Protein AF-A0A838N2Y1-F1 (afdb_monomer_lite)

Sequence (283 aa):
MRRLQKPLTGSTTWIEGDGTISVRKLWNGRADLEELELTTPAGHLQGLAVRFYHPEPHQWHLYWANSRDGIVNQPPAVGAFQDGRREFYDQETYNGKIILLREIFSDITPDSYHFEQAFSDDRGQTWETNWIADITRVSPEPVAESMTAEDRSHDFDFNIGHWNVDVKRFTNPLSGDSKWTDWKGTARIAPVWHGRANFAEFEIDGPSGHLEGLGLRLYNSETKQWTITWANGRENVFGVPIVGESRTAAAISSTWKTSAAASGGRQIFVRYNLSMITPGSAY

Foldseek 3Di:
DWFFDPPPPPGPDIWDWDKDKAKDADPNNQKIKIWIWIQTPVGTWIKIWIWGADPPVQKIWIWIDTQAVQDIDPDTFIWHDDPQKIKTWDWDQDPNAIKIKMKMWHPDDPFWIKIWIWIGRPHPPDTHTGDIDIGGHPDPHDDDDAADDDACLCVPVVPAAKDKDWDWDDDDPPPPDPDIWIKTDMKHKHAGPRSQKIKIWDWIATPVGTKTKIWIWHANPVVRKIWIWIDINVVRGIFDIKIWHADDPPARAIFIFDFGDDDPGDTDTDGDGDDDDDDDPDD

Radius of gyration: 20.75 Å; chains: 1; bounding box: 55×45×71 Å

pLDDT: mean 74.91, std 19.93, range [22.94, 98.12]

Secondary structure (DSSP, 8-state):
-EEESSTTTT---EEE-EEEEEEEEEGGGTEEEEEEEEEETTEEEEEEEEEEEETTTTEEEEEEEETTT-SB-SSPEEEEEETTEEEEEEEEEETTEEEEEEEEEES--SSEEEEEEEEESSSSSS-EEEEEEEEE---SS---PPP---SGGGTTGGG-EEEEEEEEEESSTTSS---EEEEEEEEEEEEEGGGTEEEEEEEEEETTEEEEEEEEEEEETTTTEEEEEEEETTT-S--PPEEE----TT------B--EE-TTSPEE---------PPP---

Structure (mmCIF, N/CA/C/O backbone):
data_AF-A0A838N2Y1-F1
#
_entry.id   AF-A0A838N2Y1-F1
#
loop_
_atom_site.group_PDB
_atom_site.id
_atom_site.type_symbol
_atom_site.label_atom_id
_atom_site.label_alt_id
_atom_site.label_comp_id
_atom_site.label_asym_id
_atom_site.label_entity_id
_atom_site.label_seq_id
_atom_site.pdbx_PDB_ins_code
_atom_site.Cartn_x
_atom_site.Cartn_y
_atom_site.Cartn_z
_atom_site.occupancy
_atom_site.B_iso_or_equiv
_atom_site.auth_seq_id
_atom_site.auth_comp_id
_atom_site.auth_asym_id
_atom_site.auth_atom_id
_atom_site.pdbx_PDB_model_num
ATOM 1 N N . MET A 1 1 ? -18.042 3.019 7.665 1.00 89.94 1 MET A N 1
ATOM 2 C CA . MET A 1 1 ? -16.830 2.592 8.413 1.00 89.94 1 MET A CA 1
ATOM 3 C C . MET A 1 1 ? -16.708 3.390 9.710 1.00 89.94 1 MET A C 1
ATOM 5 O O . MET A 1 1 ? -17.403 4.391 9.855 1.00 89.94 1 MET A O 1
ATOM 9 N N . ARG A 1 2 ? -15.835 2.983 10.643 1.00 90.50 2 ARG A N 1
ATOM 10 C CA . ARG A 1 2 ? -15.493 3.775 11.838 1.00 90.50 2 ARG A CA 1
ATOM 11 C C . ARG A 1 2 ? -14.009 3.686 12.218 1.00 90.50 2 ARG A C 1
ATOM 13 O O . ARG A 1 2 ? -13.412 2.617 12.127 1.00 90.50 2 ARG A O 1
ATOM 20 N N . ARG A 1 3 ? -13.420 4.800 12.665 1.00 90.69 3 ARG A N 1
ATOM 21 C CA . ARG A 1 3 ? -12.026 4.914 13.137 1.00 90.69 3 ARG A CA 1
ATOM 22 C C . ARG A 1 3 ? -11.968 5.511 14.543 1.00 90.69 3 ARG A C 1
ATOM 24 O O . ARG A 1 3 ? -12.586 6.543 14.802 1.00 90.69 3 ARG A O 1
ATOM 31 N N . LEU A 1 4 ? -11.229 4.880 15.449 1.00 92.56 4 LEU A N 1
ATOM 32 C CA . LEU A 1 4 ? -11.112 5.297 16.843 1.00 92.56 4 LEU A CA 1
ATOM 33 C C . LEU A 1 4 ? -10.284 6.581 16.942 1.00 92.56 4 LEU A C 1
ATOM 35 O O . LEU A 1 4 ? -9.215 6.709 16.339 1.00 92.56 4 LEU A O 1
ATOM 39 N N . GLN A 1 5 ? -10.763 7.544 17.723 1.00 91.88 5 GLN A N 1
ATOM 40 C CA . GLN A 1 5 ? -10.010 8.754 18.025 1.00 91.88 5 GLN A CA 1
ATOM 41 C C . GLN A 1 5 ? -9.013 8.481 19.140 1.00 91.88 5 GLN A C 1
ATOM 43 O O . GLN A 1 5 ? -9.404 7.964 20.177 1.00 91.88 5 GLN A O 1
ATOM 48 N N . LYS A 1 6 ? -7.760 8.918 18.974 1.00 90.94 6 LYS A N 1
ATOM 49 C CA . LYS A 1 6 ? -6.692 8.766 19.980 1.00 90.94 6 LYS A CA 1
ATOM 50 C C . LYS A 1 6 ? -6.543 7.312 20.489 1.00 90.94 6 LYS A C 1
ATOM 52 O O . LYS A 1 6 ? -6.744 7.069 21.679 1.00 90.94 6 LYS A O 1
ATOM 57 N N . PRO A 1 7 ? -6.213 6.346 19.611 1.00 94.25 7 PRO A N 1
ATOM 58 C CA . PRO A 1 7 ? -5.863 4.995 20.042 1.00 94.25 7 PRO A CA 1
ATOM 59 C C . PRO A 1 7 ? -4.815 4.974 21.162 1.00 94.25 7 PRO A C 1
ATOM 61 O O . PRO A 1 7 ? -3.966 5.865 21.252 1.00 94.25 7 PRO A O 1
ATOM 64 N N . LEU A 1 8 ? -4.869 3.937 21.993 1.00 95.38 8 LEU A N 1
ATOM 65 C CA . LEU A 1 8 ? -3.972 3.640 23.111 1.00 95.38 8 LEU A CA 1
ATOM 66 C C . LEU A 1 8 ? -4.039 4.656 24.263 1.00 95.38 8 LEU A C 1
ATOM 68 O O . LEU A 1 8 ? -3.131 4.741 25.089 1.00 95.38 8 LEU A O 1
ATOM 72 N N . THR A 1 9 ? -5.123 5.436 24.348 1.00 94.75 9 THR A N 1
ATOM 73 C CA . THR A 1 9 ? -5.377 6.358 25.471 1.00 94.75 9 THR A CA 1
ATOM 74 C C . THR A 1 9 ? -6.617 5.992 26.291 1.00 94.75 9 THR A C 1
ATOM 76 O O . THR A 1 9 ? -7.071 6.812 27.087 1.00 94.75 9 THR A O 1
ATOM 79 N N . GLY A 1 10 ? -7.209 4.811 26.067 1.00 93.12 10 GLY A N 1
ATOM 80 C CA . GLY A 1 10 ? -8.497 4.415 26.657 1.00 93.12 10 GLY A CA 1
ATOM 81 C C . GLY A 1 10 ? -9.698 5.151 26.052 1.00 93.12 10 GLY A C 1
ATOM 82 O O . GLY A 1 10 ? -10.733 5.300 26.700 1.00 93.12 10 GLY A O 1
ATOM 83 N N . SER A 1 11 ? -9.541 5.674 24.835 1.00 94.56 11 SER A N 1
ATOM 84 C CA . SER A 1 11 ? -10.612 6.365 24.126 1.00 94.56 11 SER A CA 1
ATOM 85 C C . SER A 1 11 ? -11.711 5.391 23.713 1.00 94.56 11 SER A C 1
ATOM 87 O O . SER A 1 11 ? -11.449 4.252 23.341 1.00 94.56 11 SER A O 1
ATOM 89 N N . THR A 1 12 ? -12.953 5.863 23.729 1.00 94.94 12 THR A N 1
ATOM 90 C CA . THR A 1 12 ? -14.124 5.129 23.225 1.00 94.94 12 THR A CA 1
ATOM 91 C C . THR A 1 12 ? -14.866 5.911 22.143 1.00 94.94 12 THR A C 1
ATOM 93 O O . THR A 1 12 ? -15.939 5.504 21.700 1.00 94.94 12 THR A O 1
ATOM 96 N N . THR A 1 13 ? -14.297 7.036 21.704 1.00 96.38 13 THR A N 1
ATOM 97 C CA . THR A 1 13 ? -14.913 7.926 20.720 1.00 96.38 13 THR A CA 1
ATOM 98 C C . THR A 1 13 ? -14.491 7.534 19.314 1.00 96.38 13 THR A C 1
ATOM 100 O O . THR A 1 13 ? -13.300 7.500 19.001 1.00 96.38 13 THR A O 1
ATOM 103 N N . TRP A 1 14 ? -15.468 7.301 18.444 1.00 95.12 14 TRP A N 1
ATOM 104 C CA . TRP A 1 14 ? -15.254 6.916 17.053 1.00 95.12 14 TRP A CA 1
ATOM 105 C C . TRP A 1 14 ? -15.620 8.054 16.102 1.00 95.12 14 TRP A C 1
ATOM 107 O O . TRP A 1 14 ? -16.577 8.791 16.330 1.00 95.12 14 TRP A O 1
ATOM 117 N N . ILE A 1 15 ? -14.848 8.189 15.026 1.00 91.00 15 ILE A N 1
ATOM 118 C CA . ILE A 1 15 ? -15.230 8.949 13.839 1.00 91.00 15 ILE A CA 1
ATOM 119 C C . ILE A 1 15 ? -15.838 7.959 12.860 1.00 91.00 15 ILE A C 1
ATOM 121 O O . ILE A 1 15 ? -15.198 6.971 12.505 1.00 91.00 15 ILE A O 1
ATOM 125 N N . GLU A 1 16 ? -17.045 8.250 12.408 1.00 92.50 16 GLU A N 1
ATOM 126 C CA . GLU A 1 16 ? -17.723 7.474 11.377 1.00 92.50 16 GLU A CA 1
ATOM 127 C C . GLU A 1 16 ? -17.642 8.193 10.035 1.00 92.50 16 GLU A C 1
ATOM 129 O O . GLU A 1 16 ? -17.502 9.418 9.968 1.00 92.50 16 GLU A O 1
ATOM 134 N N . GLY A 1 17 ? -17.703 7.419 8.962 1.00 87.31 17 GLY A N 1
ATOM 135 C CA . GLY A 1 17 ? -17.730 7.955 7.614 1.00 87.31 17 GLY A CA 1
ATOM 136 C C . GLY A 1 17 ? -17.971 6.884 6.571 1.00 87.31 17 GLY A C 1
ATOM 137 O O . GLY A 1 17 ? -18.018 5.685 6.873 1.00 87.31 17 GLY A O 1
ATOM 138 N N . ASP A 1 18 ? -18.079 7.347 5.337 1.00 86.38 18 ASP A N 1
ATOM 139 C CA . ASP A 1 18 ? -18.339 6.530 4.163 1.00 86.38 18 ASP A CA 1
ATOM 140 C C . ASP A 1 18 ? -17.181 6.667 3.187 1.00 86.38 18 ASP A C 1
ATOM 142 O O . ASP A 1 18 ? -16.578 7.737 3.040 1.00 86.38 18 ASP A O 1
ATOM 146 N N . GLY A 1 19 ? -16.856 5.563 2.530 1.00 85.88 19 GLY A N 1
ATOM 147 C CA . GLY A 1 19 ? -15.761 5.524 1.585 1.00 85.88 19 GLY A CA 1
ATOM 148 C C . GLY A 1 19 ? -15.958 4.460 0.529 1.00 85.88 19 GLY A C 1
ATOM 149 O O . GLY A 1 19 ? -16.745 3.526 0.689 1.00 85.88 19 GLY A O 1
ATOM 150 N N . THR A 1 20 ? -15.215 4.617 -0.551 1.00 89.00 20 THR A N 1
ATOM 151 C CA . THR A 1 20 ? -15.150 3.668 -1.653 1.00 89.00 20 THR A CA 1
ATOM 152 C C . THR A 1 20 ? -13.744 3.124 -1.756 1.00 89.00 20 THR A C 1
ATOM 154 O O . THR A 1 20 ? -12.772 3.858 -1.570 1.00 89.00 20 THR A O 1
ATOM 157 N N . ILE A 1 21 ? -13.649 1.849 -2.108 1.00 86.31 21 ILE A N 1
ATOM 158 C CA . ILE A 1 21 ? -12.393 1.233 -2.508 1.00 86.31 21 ILE A CA 1
ATOM 159 C C . ILE A 1 21 ? -12.485 0.775 -3.958 1.00 86.31 21 ILE A C 1
ATOM 161 O O . ILE A 1 21 ? -13.525 0.286 -4.402 1.00 86.31 21 ILE A O 1
ATOM 165 N N . SER A 1 22 ? -11.384 0.905 -4.685 1.00 85.12 22 SER A N 1
ATOM 166 C CA . SER A 1 22 ? -11.219 0.371 -6.033 1.00 85.12 22 SER A CA 1
ATOM 167 C C . SER A 1 22 ? -9.995 -0.524 -6.053 1.00 85.12 22 SER A C 1
ATOM 169 O O . SER A 1 22 ? -8.894 -0.057 -5.790 1.00 85.12 22 SER A O 1
ATOM 171 N N . VAL A 1 23 ? -10.181 -1.810 -6.358 1.00 80.62 23 VAL A N 1
ATOM 172 C CA . VAL A 1 23 ? -9.089 -2.792 -6.385 1.00 80.62 23 VAL A CA 1
ATOM 173 C C . VAL A 1 23 ? -8.909 -3.324 -7.797 1.00 80.62 23 VAL A C 1
ATOM 175 O O . VAL A 1 23 ? -9.870 -3.792 -8.412 1.00 80.62 23 VAL A O 1
ATOM 178 N N . ARG A 1 24 ? -7.673 -3.320 -8.299 1.00 79.38 24 ARG A N 1
ATOM 179 C CA . ARG A 1 24 ? -7.321 -3.943 -9.582 1.00 79.38 24 ARG A CA 1
ATOM 180 C C . ARG A 1 24 ? -6.145 -4.898 -9.440 1.00 79.38 24 ARG A C 1
ATOM 182 O O . ARG A 1 24 ? -5.173 -4.615 -8.748 1.00 79.38 24 ARG A O 1
ATOM 189 N N . LYS A 1 25 ? -6.231 -6.030 -10.138 1.00 72.94 25 LYS A N 1
ATOM 190 C CA . LYS A 1 25 ? -5.153 -7.024 -10.199 1.00 72.94 25 LYS A CA 1
ATOM 191 C C . LYS A 1 25 ? -3.980 -6.494 -11.019 1.00 72.94 25 LYS A C 1
ATOM 193 O O . LYS A 1 25 ? -4.177 -5.792 -12.008 1.00 72.94 25 LYS A O 1
ATOM 198 N N . LEU A 1 26 ? -2.788 -6.925 -10.636 1.00 72.94 26 LEU A N 1
ATOM 199 C CA . LEU A 1 26 ? -1.519 -6.711 -11.318 1.00 72.94 26 LEU A CA 1
ATOM 200 C C . LEU A 1 26 ? -0.867 -8.077 -11.570 1.00 72.94 26 LEU A C 1
ATOM 202 O O . LEU A 1 26 ? -1.085 -9.019 -10.801 1.00 72.94 26 LEU A O 1
ATOM 206 N N . TRP A 1 27 ? -0.090 -8.205 -12.647 1.00 73.31 27 TRP A N 1
ATOM 207 C CA . TRP A 1 27 ? 0.697 -9.413 -12.962 1.00 73.31 27 TRP A CA 1
ATOM 208 C C . TRP A 1 27 ? -0.088 -10.725 -12.813 1.00 73.31 27 TRP A C 1
ATOM 210 O O . TRP A 1 27 ? 0.307 -11.646 -12.093 1.00 73.31 27 TRP A O 1
ATOM 220 N N . ASN A 1 28 ? -1.264 -10.786 -13.444 1.00 70.75 28 ASN A N 1
ATOM 221 C CA . ASN A 1 28 ? -2.170 -11.938 -13.386 1.00 70.75 28 ASN A CA 1
ATOM 222 C C . ASN A 1 28 ? -2.571 -12.361 -11.956 1.00 70.75 28 ASN A C 1
ATOM 224 O O . ASN A 1 28 ? -2.852 -13.530 -11.702 1.00 70.75 28 ASN A O 1
ATOM 228 N N . GLY A 1 29 ? -2.628 -11.407 -11.022 1.00 65.94 29 GLY A N 1
ATOM 229 C CA . GLY A 1 29 ? -3.049 -11.628 -9.638 1.00 65.94 29 GLY A CA 1
ATOM 230 C C . GLY A 1 29 ? -1.916 -11.953 -8.665 1.00 65.94 29 GLY A C 1
ATOM 231 O O . GLY A 1 29 ? -2.204 -12.273 -7.515 1.00 65.94 29 GLY A O 1
ATOM 232 N N . ARG A 1 30 ? -0.647 -11.856 -9.087 1.00 75.25 30 ARG A N 1
ATOM 233 C CA . ARG A 1 30 ? 0.504 -11.909 -8.162 1.00 75.25 30 ARG A CA 1
ATOM 234 C C . ARG A 1 30 ? 0.697 -10.616 -7.372 1.00 75.25 30 ARG A C 1
ATOM 236 O O . ARG A 1 30 ? 1.464 -10.595 -6.414 1.00 75.25 30 ARG A O 1
ATOM 243 N N . ALA A 1 31 ? 0.001 -9.558 -7.767 1.00 74.94 31 ALA A N 1
ATOM 244 C CA . ALA A 1 31 ? -0.103 -8.329 -7.012 1.00 74.94 31 ALA A CA 1
ATOM 245 C C . ALA A 1 31 ? -1.471 -7.675 -7.242 1.00 74.94 31 ALA A C 1
ATOM 247 O O . ALA A 1 31 ? -2.223 -8.064 -8.143 1.00 74.94 31 ALA A O 1
ATOM 248 N N . ASP A 1 32 ? -1.790 -6.669 -6.440 1.00 77.12 32 ASP A N 1
ATOM 249 C CA . ASP A 1 32 ? -2.938 -5.802 -6.667 1.00 77.12 32 ASP A CA 1
ATOM 250 C C . ASP A 1 32 ? -2.677 -4.377 -6.150 1.00 77.12 32 ASP A C 1
ATOM 252 O O . ASP A 1 32 ? -1.766 -4.140 -5.350 1.00 77.12 32 ASP A O 1
ATOM 256 N N . LEU A 1 33 ? -3.457 -3.435 -6.680 1.00 85.31 33 LEU A N 1
ATOM 257 C CA . LEU A 1 33 ? -3.499 -2.033 -6.279 1.00 85.31 33 LEU A CA 1
ATOM 258 C C . LEU A 1 33 ? -4.902 -1.726 -5.761 1.00 85.31 33 LEU A C 1
ATOM 260 O O . LEU A 1 33 ? -5.877 -1.976 -6.472 1.00 85.31 33 LEU A O 1
ATOM 264 N N . GLU A 1 34 ? -4.987 -1.157 -4.567 1.00 87.75 34 GLU A N 1
ATOM 265 C CA . GLU A 1 34 ? -6.216 -0.680 -3.945 1.00 87.75 34 GLU A CA 1
ATOM 266 C C . GLU A 1 34 ? -6.142 0.828 -3.714 1.00 87.75 34 GLU A C 1
ATOM 268 O O . GLU A 1 34 ? -5.217 1.315 -3.070 1.00 87.75 34 GLU A O 1
ATOM 273 N N . GLU A 1 35 ? -7.130 1.556 -4.224 1.00 88.75 35 GLU A N 1
ATOM 274 C CA . GLU A 1 35 ? -7.344 2.982 -3.979 1.00 88.75 35 GLU A CA 1
ATOM 275 C C . GLU A 1 35 ? -8.521 3.146 -3.014 1.00 88.75 35 GLU A C 1
ATOM 277 O O . GLU A 1 35 ? -9.620 2.674 -3.301 1.00 88.75 35 GLU A O 1
ATOM 282 N N . LEU A 1 36 ? -8.296 3.815 -1.883 1.00 87.75 36 LEU A N 1
ATOM 283 C CA . LEU A 1 36 ? -9.302 4.203 -0.896 1.00 87.75 36 LEU A CA 1
ATOM 284 C C . LEU A 1 36 ? -9.603 5.697 -1.028 1.00 87.75 36 LEU A C 1
ATOM 286 O O . LEU A 1 36 ? -8.694 6.521 -0.948 1.00 87.75 36 LEU A O 1
ATOM 290 N N . GLU A 1 37 ? -10.886 6.032 -1.100 1.00 88.62 37 GLU A N 1
ATOM 291 C CA . GLU A 1 37 ? -11.421 7.385 -0.947 1.00 88.62 37 GLU A CA 1
ATOM 292 C C . GLU A 1 37 ? -12.379 7.377 0.245 1.00 88.62 37 GLU A C 1
ATOM 294 O O . GLU A 1 37 ? -13.400 6.691 0.218 1.00 88.62 37 GLU A O 1
ATOM 299 N N . LEU A 1 38 ? -12.052 8.101 1.315 1.00 86.31 38 LEU A N 1
ATOM 300 C CA . LEU A 1 38 ? -12.822 8.108 2.557 1.00 86.31 38 LEU A CA 1
ATOM 301 C C . LEU A 1 38 ? -13.161 9.536 2.974 1.00 86.31 38 LEU A C 1
ATOM 303 O O . LEU A 1 38 ? -12.274 10.373 3.128 1.00 86.31 38 LEU A O 1
ATOM 307 N N . THR A 1 39 ? -14.436 9.803 3.245 1.00 86.44 39 THR A N 1
ATOM 308 C CA . THR A 1 39 ? -14.885 11.093 3.778 1.00 86.44 39 THR A CA 1
ATOM 309 C C . THR A 1 39 ? -15.494 10.912 5.161 1.00 86.44 39 THR A C 1
ATOM 311 O O . THR A 1 39 ? -16.369 10.079 5.380 1.00 86.44 39 THR A O 1
ATOM 314 N N . THR A 1 40 ? -15.025 11.718 6.111 1.00 85.12 40 THR A N 1
ATOM 315 C CA . THR A 1 40 ? -15.488 11.731 7.501 1.00 85.12 40 THR A CA 1
ATOM 316 C C . THR A 1 40 ? -15.749 13.170 7.961 1.00 85.12 40 THR A C 1
ATOM 318 O O . THR A 1 40 ? -15.223 14.107 7.354 1.00 85.12 40 THR A O 1
ATOM 321 N N . PRO A 1 41 ? -16.451 13.392 9.088 1.00 87.56 41 PRO A N 1
ATOM 322 C CA . PRO A 1 41 ? -16.550 14.717 9.705 1.00 87.56 41 PRO A CA 1
ATOM 323 C C . PRO A 1 41 ? -15.195 15.341 10.078 1.00 87.56 41 PRO A C 1
ATOM 325 O O . PRO A 1 41 ? -15.101 16.555 10.232 1.00 87.56 41 PRO A O 1
ATOM 328 N N . ALA A 1 42 ? -14.145 14.528 10.235 1.00 83.62 42 ALA A N 1
ATOM 329 C CA . ALA A 1 42 ? -12.793 14.997 10.534 1.00 83.62 42 ALA A CA 1
ATOM 330 C C . ALA A 1 42 ? -11.988 15.377 9.278 1.00 83.62 42 ALA A C 1
ATOM 332 O O . ALA A 1 42 ? -10.892 15.923 9.404 1.00 83.62 42 ALA A O 1
ATOM 333 N N . GLY A 1 43 ? -12.512 15.092 8.083 1.00 84.75 43 GLY A N 1
ATOM 334 C CA . GLY A 1 43 ? -11.870 15.390 6.810 1.00 84.75 43 GLY A CA 1
ATOM 335 C C . GLY A 1 43 ? -11.907 14.225 5.828 1.00 84.75 43 GLY A C 1
ATOM 336 O O . GLY A 1 43 ? -12.568 13.205 6.044 1.00 84.75 43 GLY A O 1
ATOM 337 N N . HIS A 1 44 ? -11.168 14.410 4.742 1.00 86.81 44 HIS A N 1
ATOM 338 C CA . HIS A 1 44 ? -11.059 13.477 3.632 1.00 86.81 44 HIS A CA 1
ATOM 339 C C . HIS A 1 44 ? -9.701 12.762 3.667 1.00 86.81 44 HIS A C 1
ATOM 341 O O . HIS A 1 44 ? -8.669 13.392 3.910 1.00 86.81 44 HIS A O 1
ATOM 347 N N . LEU A 1 45 ? -9.707 11.448 3.454 1.00 84.38 45 LEU A N 1
ATOM 348 C CA . LEU A 1 45 ? -8.533 10.586 3.416 1.00 84.38 45 LEU A CA 1
ATOM 349 C C . LEU A 1 45 ? -8.489 9.865 2.075 1.00 84.38 45 LEU A C 1
ATOM 351 O O . LEU A 1 45 ? -9.467 9.237 1.676 1.00 84.38 45 LEU A O 1
ATOM 355 N N . GLN A 1 46 ? -7.316 9.884 1.452 1.00 87.50 46 GLN A N 1
ATOM 356 C CA . GLN A 1 46 ? -7.036 9.092 0.265 1.00 87.50 46 GLN A CA 1
ATOM 357 C C . GLN A 1 46 ? -5.887 8.148 0.567 1.00 87.50 46 GLN A C 1
ATOM 359 O O . GLN A 1 46 ? -4.799 8.584 0.961 1.00 87.50 46 GLN A O 1
ATOM 364 N N . GLY A 1 47 ? -6.180 6.860 0.451 1.00 87.56 47 GLY A N 1
ATOM 365 C CA . GLY A 1 47 ? -5.301 5.757 0.807 1.00 87.56 47 GLY A CA 1
ATOM 366 C C . GLY A 1 47 ? -4.979 4.885 -0.398 1.00 87.56 47 GLY A C 1
ATOM 367 O O . GLY A 1 47 ? -5.757 4.814 -1.347 1.00 87.56 47 GLY A O 1
ATOM 368 N N . LEU A 1 48 ? -3.776 4.327 -0.412 1.00 90.00 48 LEU A N 1
ATOM 369 C CA . LEU A 1 48 ? -3.279 3.463 -1.470 1.00 90.00 48 LEU A CA 1
ATOM 370 C C . LEU A 1 48 ? -2.644 2.257 -0.802 1.00 90.00 48 LEU A C 1
ATOM 372 O O . LEU A 1 48 ? -1.710 2.422 -0.017 1.00 90.00 48 LEU A O 1
ATOM 376 N N . ALA A 1 49 ? -3.108 1.061 -1.143 1.00 88.62 49 ALA A N 1
ATOM 377 C CA . ALA A 1 49 ? -2.426 -0.167 -0.777 1.00 88.62 49 ALA A CA 1
ATOM 378 C C . ALA A 1 49 ? -1.904 -0.865 -2.034 1.00 88.62 49 ALA A C 1
ATOM 380 O O . ALA A 1 49 ? -2.626 -1.035 -3.016 1.00 88.62 49 ALA A O 1
ATOM 381 N N . VAL A 1 50 ? -0.642 -1.284 -2.002 1.00 89.62 50 VAL A N 1
ATOM 382 C CA . VAL A 1 50 ? -0.068 -2.191 -3.001 1.00 89.62 50 VAL A CA 1
ATOM 383 C C . VAL A 1 50 ? 0.276 -3.487 -2.301 1.00 89.62 50 VAL A C 1
ATOM 385 O O . VAL A 1 50 ? 1.004 -3.484 -1.306 1.00 89.62 50 VAL A O 1
ATOM 388 N N . ARG A 1 51 ? -0.240 -4.597 -2.822 1.00 86.69 51 ARG A N 1
ATOM 389 C CA . ARG A 1 51 ? -0.027 -5.924 -2.247 1.00 86.69 51 ARG A CA 1
ATOM 390 C C . ARG A 1 51 ? 0.763 -6.791 -3.214 1.00 86.69 51 ARG A C 1
ATOM 392 O O . ARG A 1 51 ? 0.401 -6.878 -4.383 1.00 86.69 51 ARG A O 1
ATOM 399 N N . PHE A 1 52 ? 1.809 -7.450 -2.723 1.00 83.62 52 PHE A N 1
ATOM 400 C CA . PHE A 1 52 ? 2.634 -8.393 -3.479 1.00 83.62 52 PHE A CA 1
ATOM 401 C C . PHE A 1 52 ? 2.577 -9.783 -2.867 1.00 83.62 52 PHE A C 1
ATOM 403 O O . PHE A 1 52 ? 2.761 -9.929 -1.659 1.00 83.62 52 PHE A O 1
ATOM 410 N N . TYR A 1 53 ? 2.387 -10.809 -3.693 1.00 77.75 53 TYR A N 1
ATOM 411 C CA . TYR A 1 53 ? 2.487 -12.194 -3.255 1.00 77.75 53 TYR A CA 1
ATOM 412 C C . TYR A 1 53 ? 3.921 -12.715 -3.378 1.00 77.75 53 TYR A C 1
ATOM 414 O O . TYR A 1 53 ? 4.512 -12.720 -4.458 1.00 77.75 53 TYR A O 1
ATOM 422 N N . HIS A 1 54 ? 4.457 -13.218 -2.271 1.00 77.25 54 HIS A N 1
ATOM 423 C CA . HIS A 1 54 ? 5.730 -13.916 -2.195 1.00 77.25 54 HIS A CA 1
ATOM 424 C C . HIS A 1 54 ? 5.494 -15.432 -2.214 1.00 77.25 54 HIS A C 1
ATOM 426 O O . HIS A 1 54 ? 5.022 -15.988 -1.218 1.00 77.25 54 HIS A O 1
ATOM 432 N N . PRO A 1 55 ? 5.840 -16.125 -3.317 1.00 72.38 55 PRO A N 1
ATOM 433 C CA . PRO A 1 55 ? 5.493 -17.533 -3.489 1.00 72.38 55 PRO A CA 1
ATOM 434 C C . PRO A 1 55 ? 6.267 -18.466 -2.553 1.00 72.38 55 PRO A C 1
ATOM 436 O O . PRO A 1 55 ? 5.680 -19.423 -2.072 1.00 72.38 55 PRO A O 1
ATOM 439 N N . GLU A 1 56 ? 7.541 -18.181 -2.262 1.00 81.25 56 GLU A N 1
ATOM 440 C CA . GLU A 1 56 ? 8.390 -19.033 -1.410 1.00 81.25 56 GLU A CA 1
ATOM 441 C C . GLU A 1 56 ? 7.893 -19.116 0.049 1.00 81.25 56 GLU A C 1
ATOM 443 O O . GLU A 1 56 ? 7.658 -20.220 0.535 1.00 81.25 56 GLU A O 1
ATOM 448 N N . PRO A 1 57 ? 7.673 -17.995 0.772 1.00 83.00 57 PRO A N 1
ATOM 449 C CA . PRO A 1 57 ? 7.101 -18.045 2.118 1.00 83.00 57 PRO A CA 1
ATOM 450 C C . PRO A 1 57 ? 5.570 -18.181 2.127 1.00 83.00 57 PRO A C 1
ATOM 452 O O . PRO A 1 57 ? 4.982 -18.244 3.203 1.00 83.00 57 PRO A O 1
ATOM 455 N N . HIS A 1 58 ? 4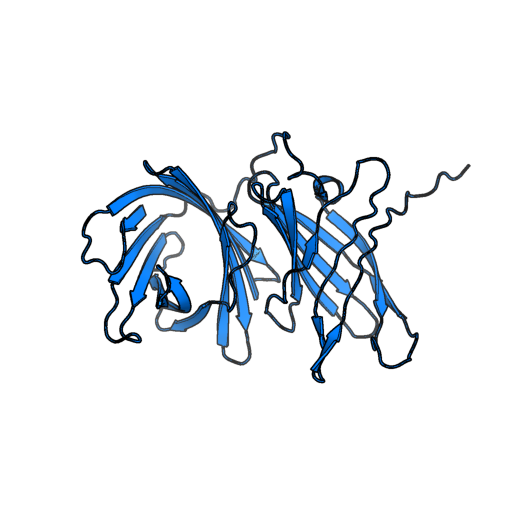.912 -18.181 0.961 1.00 78.38 58 HIS A N 1
ATOM 456 C CA . HIS A 1 58 ? 3.454 -18.099 0.820 1.00 78.38 58 HIS A CA 1
ATOM 457 C C . HIS A 1 58 ? 2.823 -16.922 1.587 1.00 78.38 58 HIS A C 1
ATOM 459 O O . HIS A 1 58 ? 1.733 -17.034 2.152 1.00 78.38 58 HIS A O 1
ATOM 465 N N . GLN A 1 59 ? 3.506 -15.780 1.580 1.00 85.44 59 GLN A N 1
ATOM 466 C CA . GLN A 1 59 ? 3.103 -14.567 2.287 1.00 85.44 59 GLN A CA 1
ATOM 467 C C . GLN A 1 59 ? 2.774 -13.439 1.319 1.00 85.44 59 GLN A C 1
ATOM 469 O O . GLN A 1 59 ? 3.144 -13.455 0.149 1.00 85.44 59 GLN A O 1
ATOM 474 N N . TRP A 1 60 ? 2.077 -12.442 1.830 1.00 85.12 60 TRP A N 1
ATOM 475 C CA . TRP A 1 60 ? 1.790 -11.194 1.161 1.00 85.12 60 TRP A CA 1
ATOM 476 C C . TRP A 1 60 ? 2.527 -10.066 1.867 1.00 85.12 60 TRP A C 1
ATOM 478 O O . TRP A 1 60 ? 2.544 -10.005 3.096 1.00 85.12 60 TRP A O 1
ATOM 488 N N . HIS A 1 61 ? 3.104 -9.164 1.083 1.00 89.69 61 HIS A N 1
ATOM 489 C CA . HIS A 1 61 ? 3.580 -7.872 1.559 1.00 89.69 61 HIS A CA 1
ATOM 490 C C . HIS A 1 61 ? 2.573 -6.802 1.167 1.00 89.69 61 HIS A C 1
ATOM 492 O O . HIS A 1 61 ? 2.222 -6.694 -0.006 1.00 89.69 61 HIS A O 1
ATOM 498 N N . LEU A 1 62 ? 2.121 -6.022 2.141 1.00 89.06 62 LEU A N 1
ATOM 499 C CA . LEU A 1 62 ? 1.208 -4.904 1.973 1.00 89.06 62 LEU A CA 1
ATOM 500 C C . LEU A 1 62 ? 1.960 -3.609 2.262 1.00 89.06 62 LEU A C 1
ATOM 502 O O . LEU A 1 62 ? 2.544 -3.423 3.327 1.00 89.06 62 LEU A O 1
ATOM 506 N N . TYR A 1 63 ? 1.940 -2.716 1.283 1.00 92.12 63 TYR A N 1
ATOM 507 C CA . TYR A 1 63 ? 2.519 -1.388 1.366 1.00 92.12 63 TYR A CA 1
ATOM 508 C C . TYR A 1 63 ? 1.411 -0.351 1.362 1.00 92.12 63 TYR A C 1
ATOM 510 O O . TYR A 1 63 ? 0.635 -0.296 0.410 1.00 92.12 63 TYR A O 1
ATOM 518 N N . TRP A 1 64 ? 1.376 0.487 2.392 1.00 89.81 64 TRP A N 1
ATOM 519 C CA . TRP A 1 64 ? 0.428 1.587 2.504 1.00 89.81 64 TRP A CA 1
ATOM 520 C C . TRP A 1 64 ? 1.060 2.916 2.090 1.00 89.81 64 TRP A C 1
ATOM 522 O O . TRP A 1 64 ? 2.229 3.176 2.370 1.00 89.81 64 TRP A O 1
ATOM 532 N N . ALA A 1 65 ? 0.279 3.783 1.458 1.00 88.06 65 ALA A N 1
ATOM 533 C CA . ALA A 1 65 ? 0.587 5.192 1.283 1.00 88.06 65 ALA A CA 1
ATOM 534 C C . ALA A 1 65 ? -0.686 6.021 1.450 1.00 88.06 65 ALA A C 1
ATOM 536 O O . ALA A 1 65 ? -1.790 5.566 1.155 1.00 88.06 65 ALA A O 1
ATOM 537 N N . ASN A 1 66 ? -0.531 7.273 1.866 1.00 85.25 66 ASN A N 1
ATOM 538 C CA . ASN A 1 66 ? -1.616 8.246 1.827 1.00 85.25 66 ASN A CA 1
ATOM 539 C C . ASN A 1 66 ? -1.206 9.466 0.995 1.00 85.25 66 ASN A C 1
ATOM 541 O O . ASN A 1 66 ? -0.020 9.798 0.897 1.00 85.25 66 ASN A O 1
ATOM 545 N N . SER A 1 67 ? -2.190 10.126 0.380 1.00 81.38 67 SER A N 1
ATOM 546 C CA . SER A 1 67 ? -1.929 11.221 -0.567 1.00 81.38 67 SER A CA 1
ATOM 547 C C . SER A 1 67 ? -1.303 12.455 0.076 1.00 81.38 67 SER A C 1
ATOM 549 O O . SER A 1 67 ? -0.682 13.260 -0.616 1.00 81.38 67 SER A O 1
ATOM 551 N N . ARG A 1 68 ? -1.441 12.604 1.397 1.00 81.44 68 ARG A N 1
ATOM 552 C CA . ARG A 1 68 ? -0.871 13.724 2.141 1.00 81.44 68 ARG A CA 1
ATOM 553 C C . ARG A 1 68 ? 0.642 13.587 2.278 1.00 81.44 68 ARG A C 1
ATOM 555 O O . ARG A 1 68 ? 1.367 14.529 1.969 1.00 81.44 68 ARG A O 1
ATOM 562 N N . ASP A 1 69 ? 1.108 12.426 2.725 1.00 80.31 69 ASP A N 1
ATOM 563 C CA . ASP A 1 69 ? 2.527 12.220 3.019 1.00 80.31 69 ASP A CA 1
ATOM 564 C C . ASP A 1 69 ? 3.338 11.965 1.739 1.00 80.31 69 ASP A C 1
ATOM 566 O O . ASP A 1 69 ? 4.526 12.293 1.671 1.00 80.31 69 ASP A O 1
ATOM 570 N N . GLY A 1 70 ? 2.697 11.422 0.696 1.00 78.00 70 GLY A N 1
ATOM 571 C CA . GLY A 1 70 ? 3.318 11.210 -0.614 1.00 78.00 70 GLY A CA 1
ATOM 572 C C . GLY A 1 70 ? 4.483 10.214 -0.584 1.00 78.00 70 GLY A C 1
ATOM 573 O O . GLY A 1 70 ? 5.389 10.288 -1.416 1.00 78.00 70 GLY A O 1
ATOM 574 N N . ILE A 1 71 ? 4.482 9.291 0.380 1.00 83.19 71 ILE A N 1
ATOM 575 C CA . ILE A 1 71 ? 5.491 8.245 0.548 1.00 83.19 71 ILE A CA 1
ATOM 576 C C . ILE A 1 71 ? 4.819 6.902 0.838 1.00 83.19 71 ILE A C 1
ATOM 578 O O . ILE A 1 71 ? 3.743 6.847 1.429 1.00 83.19 71 ILE A O 1
ATOM 582 N N . VAL A 1 72 ? 5.466 5.822 0.403 1.00 85.88 72 VAL A N 1
ATOM 583 C CA . VAL A 1 72 ? 5.090 4.452 0.761 1.00 85.88 72 VAL A CA 1
ATOM 584 C C . VAL A 1 72 ? 5.709 4.104 2.113 1.00 85.88 72 VAL A C 1
ATOM 586 O O . VAL A 1 72 ? 6.929 4.214 2.267 1.00 85.88 72 VAL A O 1
ATOM 589 N N . ASN A 1 73 ? 4.889 3.660 3.064 1.00 86.56 73 ASN A N 1
ATOM 590 C CA . ASN A 1 73 ? 5.328 3.200 4.377 1.00 86.56 73 ASN A CA 1
ATOM 591 C C . ASN A 1 73 ? 6.250 1.980 4.241 1.00 86.56 73 ASN A C 1
ATOM 593 O O . ASN A 1 73 ? 6.045 1.102 3.401 1.00 86.56 73 ASN A O 1
ATOM 597 N N . GLN A 1 74 ? 7.304 1.956 5.055 1.00 83.31 74 GLN A N 1
ATOM 598 C CA . GLN A 1 74 ? 8.332 0.917 5.066 1.00 83.31 74 GLN A CA 1
ATOM 599 C C . GLN A 1 74 ? 8.732 0.631 6.522 1.00 83.31 74 GLN A C 1
ATOM 601 O O . GLN A 1 74 ? 8.926 1.594 7.273 1.00 83.31 74 GLN A O 1
ATOM 606 N N . PRO A 1 75 ? 8.947 -0.641 6.917 1.00 89.50 75 PRO A N 1
ATOM 607 C CA . PRO A 1 75 ? 8.799 -1.878 6.124 1.00 89.50 75 PRO A CA 1
ATOM 608 C C . PRO A 1 75 ? 7.325 -2.205 5.785 1.00 89.50 75 PRO A C 1
ATOM 610 O O . PRO A 1 75 ? 6.442 -1.560 6.341 1.00 89.50 75 PRO A O 1
ATOM 613 N N . PRO A 1 76 ? 7.036 -3.158 4.872 1.00 92.25 76 PRO A N 1
ATOM 614 C CA . PRO A 1 76 ? 5.656 -3.561 4.598 1.00 92.25 76 PRO A CA 1
ATOM 615 C C . PRO A 1 76 ? 5.036 -4.297 5.783 1.00 92.25 76 PRO A C 1
ATOM 617 O O . PRO A 1 76 ? 5.743 -4.961 6.549 1.00 92.25 76 PRO A O 1
ATOM 620 N N . ALA A 1 77 ? 3.707 -4.302 5.827 1.00 92.31 77 ALA A N 1
ATOM 621 C CA . ALA A 1 77 ? 2.983 -5.294 6.595 1.00 92.31 77 ALA A CA 1
ATOM 622 C C . ALA A 1 77 ? 3.080 -6.658 5.920 1.00 92.31 77 ALA A C 1
ATOM 624 O O . ALA A 1 77 ? 2.896 -6.799 4.710 1.00 92.31 77 ALA A O 1
ATOM 625 N N . VAL A 1 78 ? 3.406 -7.675 6.712 1.00 93.56 78 VAL A N 1
ATOM 626 C CA . VAL A 1 78 ? 3.598 -9.046 6.239 1.00 93.56 78 VAL A CA 1
ATOM 627 C C . VAL A 1 78 ? 2.466 -9.899 6.767 1.00 93.56 78 VAL A C 1
ATOM 629 O O . VAL A 1 78 ? 2.163 -9.884 7.960 1.00 93.56 78 VAL A O 1
ATOM 632 N N . GLY A 1 79 ? 1.837 -10.644 5.870 1.00 89.50 79 GLY A N 1
ATOM 633 C CA . GLY A 1 79 ? 0.661 -11.423 6.200 1.00 89.50 79 GLY A CA 1
ATOM 634 C C . GLY A 1 79 ? 0.493 -12.665 5.360 1.00 89.50 79 GLY A C 1
ATOM 635 O O . GLY A 1 79 ? 1.205 -12.891 4.385 1.00 89.50 79 GLY A O 1
ATOM 636 N N . ALA A 1 80 ? -0.469 -13.491 5.736 1.00 79.56 80 ALA A N 1
ATOM 637 C CA . ALA A 1 80 ? -0.842 -14.670 4.973 1.00 79.56 80 ALA A CA 1
ATOM 638 C C . ALA A 1 80 ? -2.346 -14.919 5.074 1.00 79.56 80 ALA A C 1
ATOM 640 O O . ALA A 1 80 ? -3.061 -14.298 5.863 1.00 79.56 80 ALA A O 1
ATOM 641 N N . PHE A 1 81 ? -2.819 -15.837 4.240 1.00 74.31 81 PHE A N 1
ATOM 642 C CA . PHE A 1 81 ? -4.183 -16.330 4.298 1.00 74.31 81 PHE A CA 1
ATOM 643 C C . PHE A 1 81 ? -4.207 -17.625 5.082 1.00 74.31 81 PHE A C 1
ATOM 645 O O . PHE A 1 81 ? -3.492 -18.567 4.742 1.00 74.31 81 PHE A O 1
ATOM 652 N N . GLN A 1 82 ? -5.084 -17.687 6.071 1.00 72.88 82 GLN A N 1
ATOM 653 C CA . GLN A 1 82 ? -5.308 -18.880 6.861 1.00 72.88 82 GLN A CA 1
ATOM 654 C C . GLN A 1 82 ? -6.794 -18.981 7.199 1.00 72.88 82 GLN A C 1
ATOM 656 O O . GLN A 1 82 ? -7.396 -18.011 7.647 1.00 72.88 82 GLN A O 1
ATOM 661 N N . ASP A 1 83 ? -7.404 -20.136 6.928 1.00 76.19 83 ASP A N 1
ATOM 662 C CA . ASP A 1 83 ? -8.783 -20.456 7.328 1.00 76.19 83 ASP A CA 1
ATOM 663 C C . ASP A 1 83 ? -9.842 -19.407 6.924 1.00 76.19 83 ASP A C 1
ATOM 665 O O . ASP A 1 83 ? -10.738 -19.060 7.688 1.00 76.19 83 ASP A O 1
ATOM 669 N N . GLY A 1 84 ? -9.739 -18.876 5.698 1.00 70.19 84 GLY A N 1
ATOM 670 C CA . GLY A 1 84 ? -10.679 -17.874 5.169 1.00 70.19 84 GLY A CA 1
ATOM 671 C C . GLY A 1 84 ? -10.476 -16.457 5.717 1.00 70.19 84 GLY A C 1
ATOM 672 O O . GLY A 1 84 ? -11.241 -15.552 5.383 1.00 70.19 84 GLY A O 1
ATOM 673 N N . ARG A 1 85 ? -9.425 -16.252 6.511 1.00 79.31 85 ARG A N 1
ATOM 674 C CA . ARG A 1 85 ? -9.032 -14.981 7.111 1.00 79.31 85 ARG A CA 1
ATOM 675 C C . ARG A 1 85 ? -7.658 -14.563 6.603 1.00 79.31 85 ARG A C 1
ATOM 677 O O . ARG A 1 85 ? -6.809 -15.400 6.298 1.00 79.31 85 ARG A O 1
ATOM 684 N N . ARG A 1 86 ? -7.434 -13.258 6.491 1.00 81.12 86 ARG A N 1
ATOM 685 C CA . ARG A 1 86 ? -6.113 -12.696 6.191 1.00 81.12 86 ARG A CA 1
ATOM 686 C C . ARG A 1 86 ? -5.677 -11.862 7.369 1.00 81.12 86 ARG A C 1
ATOM 688 O O . ARG A 1 86 ? -6.469 -11.057 7.851 1.00 81.12 86 ARG A O 1
ATOM 695 N N . GLU A 1 87 ? -4.439 -12.040 7.791 1.00 90.19 87 GLU A N 1
ATOM 696 C CA . GLU A 1 87 ? -3.845 -11.220 8.839 1.00 90.19 87 GLU A CA 1
ATOM 697 C C . GLU A 1 87 ? -2.510 -10.678 8.364 1.00 90.19 87 GLU A C 1
ATOM 699 O O . GLU A 1 87 ? -1.699 -11.440 7.839 1.00 90.19 87 GLU A O 1
ATOM 704 N N . PHE A 1 88 ? -2.302 -9.380 8.554 1.00 90.56 88 PHE A N 1
ATOM 705 C CA . PHE A 1 88 ? -1.059 -8.680 8.257 1.00 90.56 88 PHE A CA 1
ATOM 706 C C . PHE A 1 88 ? -0.542 -8.000 9.514 1.00 90.56 88 PHE A C 1
ATOM 708 O O . PHE A 1 88 ? -1.331 -7.539 10.337 1.00 90.56 88 PHE A O 1
ATOM 715 N N . TYR A 1 89 ? 0.779 -7.942 9.645 1.00 95.62 89 TYR A N 1
ATOM 716 C CA . TYR A 1 89 ? 1.456 -7.372 10.799 1.00 95.62 89 TYR A CA 1
ATOM 717 C C . TYR A 1 89 ? 2.608 -6.476 10.361 1.00 95.62 89 TYR A C 1
ATOM 719 O O . TYR A 1 89 ? 3.414 -6.874 9.516 1.00 95.62 89 TYR A O 1
ATOM 727 N N . ASP A 1 90 ? 2.738 -5.316 10.994 1.00 95.00 90 ASP A N 1
ATOM 728 C CA . ASP A 1 90 ? 3.920 -4.461 10.908 1.00 95.00 90 ASP A CA 1
ATOM 729 C C . ASP A 1 90 ? 4.239 -3.778 12.248 1.00 95.00 90 ASP A C 1
ATOM 731 O O . ASP A 1 90 ? 3.717 -4.123 13.317 1.00 95.00 90 ASP A O 1
ATOM 735 N N . GLN A 1 91 ? 5.193 -2.849 12.184 1.00 94.19 91 GLN A N 1
ATOM 736 C CA . GLN A 1 91 ? 5.585 -1.989 13.285 1.00 94.19 91 GLN A CA 1
ATOM 737 C C . GLN A 1 91 ? 5.544 -0.543 12.821 1.00 94.19 91 GLN A C 1
ATOM 739 O O . GLN A 1 91 ? 6.210 -0.183 11.850 1.00 94.19 91 GLN A O 1
ATOM 744 N N . GLU A 1 92 ? 4.852 0.299 13.579 1.00 90.06 92 GLU A N 1
ATOM 745 C CA . GLU A 1 92 ? 4.748 1.723 13.287 1.00 90.06 92 GLU A CA 1
ATOM 746 C C . GLU A 1 92 ? 5.197 2.570 14.475 1.00 90.06 92 GLU A C 1
ATOM 748 O O . GLU A 1 92 ? 5.186 2.136 15.629 1.00 90.06 92 GLU A O 1
ATOM 753 N N . THR A 1 93 ? 5.591 3.815 14.201 1.00 90.50 93 THR A N 1
ATOM 754 C CA . THR A 1 93 ? 5.773 4.811 15.259 1.00 90.50 93 THR A CA 1
ATOM 755 C C . THR A 1 93 ? 4.475 5.581 15.454 1.00 90.50 93 THR A C 1
ATOM 757 O O . THR A 1 93 ? 4.084 6.375 14.604 1.00 90.50 93 THR A O 1
ATOM 760 N N . TYR A 1 94 ? 3.847 5.410 16.613 1.00 89.12 94 TYR A N 1
ATOM 761 C CA . TYR A 1 94 ? 2.637 6.118 17.005 1.00 89.12 94 TYR A CA 1
ATOM 762 C C . T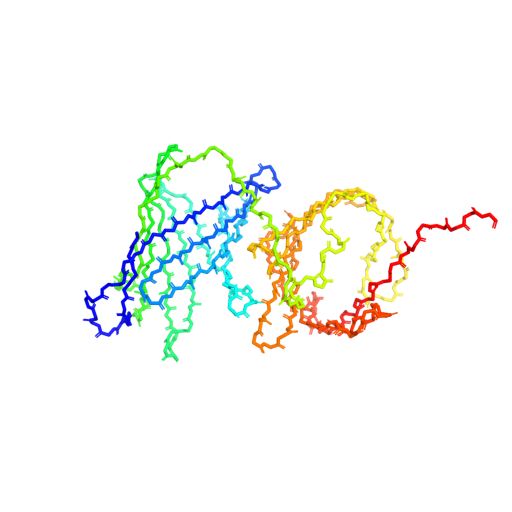YR A 1 94 ? 2.886 6.926 18.282 1.00 89.12 94 TYR A C 1
ATOM 764 O O . TYR A 1 94 ? 3.337 6.394 19.297 1.00 89.12 94 TYR A O 1
ATOM 772 N N . ASN A 1 95 ? 2.643 8.242 18.234 1.00 88.38 95 ASN A N 1
ATOM 773 C CA . ASN A 1 95 ? 2.919 9.178 19.337 1.00 88.38 95 ASN A CA 1
ATOM 774 C C . ASN A 1 95 ? 4.337 9.034 19.934 1.00 88.38 95 ASN A C 1
ATOM 776 O O . ASN A 1 95 ? 4.530 9.093 21.149 1.00 88.38 95 ASN A O 1
ATOM 780 N N . GLY A 1 96 ? 5.338 8.822 19.071 1.00 90.62 96 GLY A N 1
ATOM 781 C CA . GLY A 1 96 ? 6.743 8.677 19.466 1.00 90.62 96 GLY A CA 1
ATOM 782 C C . GLY A 1 96 ? 7.110 7.324 20.088 1.00 90.62 96 GLY A C 1
ATOM 783 O O . GLY A 1 96 ? 8.232 7.172 20.566 1.00 90.62 96 GLY A O 1
ATOM 784 N N . LYS A 1 97 ? 6.200 6.343 20.089 1.00 92.12 97 LYS A N 1
ATOM 785 C CA . LYS A 1 97 ? 6.455 4.970 20.540 1.00 92.12 97 LYS A CA 1
ATOM 786 C C . LYS A 1 97 ? 6.333 4.001 19.375 1.00 92.12 97 LYS A C 1
ATOM 788 O O . LYS A 1 97 ? 5.471 4.175 18.523 1.00 92.12 97 LYS A O 1
ATOM 793 N N . ILE A 1 98 ? 7.167 2.968 19.371 1.00 94.31 98 ILE A N 1
ATOM 794 C CA . ILE A 1 98 ? 6.992 1.842 18.453 1.00 94.31 98 ILE A CA 1
ATOM 795 C C . ILE A 1 98 ? 5.822 0.999 18.964 1.00 94.31 98 ILE A C 1
ATOM 797 O O . ILE A 1 98 ? 5.806 0.622 20.137 1.00 94.31 98 ILE A O 1
ATOM 801 N N . ILE A 1 99 ? 4.869 0.722 18.084 1.00 96.31 99 ILE A N 1
ATOM 802 C CA . ILE A 1 99 ? 3.712 -0.142 18.317 1.00 96.31 99 ILE A CA 1
ATOM 803 C C . ILE A 1 99 ? 3.719 -1.290 17.307 1.00 96.31 99 ILE A C 1
ATOM 805 O O . ILE A 1 99 ? 4.376 -1.198 16.269 1.00 96.31 99 ILE A O 1
ATOM 809 N N . LEU A 1 100 ? 2.979 -2.359 17.599 1.00 97.44 100 LEU A N 1
ATOM 810 C CA . LEU A 1 100 ? 2.574 -3.320 16.576 1.00 97.44 100 LEU A CA 1
ATOM 811 C C . LEU A 1 100 ? 1.224 -2.895 16.007 1.00 97.44 100 LEU A C 1
ATOM 813 O O . LEU A 1 100 ? 0.335 -2.488 16.763 1.00 97.44 100 LEU A O 1
ATOM 817 N N . LEU A 1 101 ? 1.058 -3.051 14.702 1.00 96.56 101 LEU A N 1
ATOM 818 C CA . LEU A 1 101 ? -0.225 -2.917 14.030 1.00 96.56 101 LEU A CA 1
ATOM 819 C C . LEU A 1 101 ? -0.577 -4.260 13.386 1.00 96.56 101 LEU A C 1
ATOM 821 O O . LEU A 1 101 ? 0.285 -5.010 12.925 1.00 96.56 101 LEU A O 1
ATOM 825 N N . ARG A 1 102 ? -1.864 -4.602 13.469 1.00 97.06 102 ARG A N 1
ATOM 826 C CA . ARG A 1 102 ? -2.448 -5.793 12.857 1.00 97.06 102 ARG A CA 1
ATOM 827 C C . ARG A 1 102 ? -3.635 -5.392 12.009 1.00 97.06 102 ARG A C 1
ATOM 829 O O . ARG A 1 102 ? -4.550 -4.747 12.519 1.00 97.06 102 ARG A O 1
ATOM 836 N N . GLU A 1 103 ? -3.650 -5.859 10.773 1.00 93.50 103 GLU A N 1
ATOM 837 C CA . GLU A 1 103 ? -4.802 -5.767 9.885 1.00 93.50 103 GLU A CA 1
ATOM 838 C C . GLU A 1 103 ? -5.420 -7.140 9.685 1.00 93.50 103 GLU A C 1
ATOM 840 O O . GLU A 1 103 ? -4.722 -8.151 9.588 1.00 93.50 103 GLU A O 1
ATOM 845 N N . ILE A 1 104 ? -6.742 -7.173 9.616 1.00 92.81 104 ILE A N 1
ATOM 846 C CA . ILE A 1 104 ? -7.540 -8.382 9.518 1.00 92.81 104 ILE A CA 1
ATOM 847 C C . ILE A 1 104 ? -8.552 -8.205 8.401 1.00 92.81 104 ILE A C 1
ATOM 849 O O . ILE A 1 104 ? -9.299 -7.232 8.388 1.00 92.81 104 ILE A O 1
ATOM 853 N N . PHE A 1 105 ? -8.636 -9.202 7.527 1.00 89.62 105 PHE A N 1
ATOM 854 C CA . PHE A 1 105 ? -9.728 -9.363 6.574 1.00 89.62 105 PHE A CA 1
ATOM 855 C C . PHE A 1 105 ? -10.469 -10.658 6.919 1.00 89.62 105 PHE A C 1
ATOM 857 O O . PHE A 1 105 ? -9.858 -11.733 6.912 1.00 89.62 105 PHE A O 1
ATOM 864 N N . SER A 1 106 ? -11.762 -10.576 7.226 1.00 89.62 106 SER A N 1
ATOM 865 C CA . SER A 1 106 ? -12.609 -11.720 7.593 1.00 89.62 106 SER A CA 1
ATOM 866 C C . SER A 1 106 ? -13.956 -11.691 6.881 1.00 89.62 106 SER A C 1
ATOM 868 O O . SER A 1 106 ? -14.245 -10.772 6.116 1.00 89.62 106 SER A O 1
ATOM 870 N N . ASP A 1 107 ? -14.752 -12.745 7.088 1.00 89.75 107 ASP A N 1
ATOM 871 C CA . ASP A 1 107 ? -16.121 -12.857 6.565 1.00 89.75 107 ASP A CA 1
ATOM 872 C C . ASP A 1 107 ? -16.191 -12.612 5.049 1.00 89.75 107 ASP A C 1
ATOM 874 O O . ASP A 1 107 ? -17.096 -11.966 4.520 1.00 89.75 107 ASP A O 1
ATOM 878 N N . ILE A 1 108 ? -15.164 -13.112 4.352 1.00 81.88 108 ILE A N 1
ATOM 879 C CA . ILE A 1 108 ? -14.920 -12.844 2.940 1.00 81.88 108 ILE A CA 1
ATOM 880 C C . ILE A 1 108 ? -15.892 -13.669 2.099 1.00 81.88 108 ILE A C 1
ATOM 882 O O . ILE A 1 108 ? -15.840 -14.900 2.070 1.00 81.88 108 ILE A O 1
ATOM 886 N N . THR A 1 109 ? -16.737 -12.973 1.352 1.00 83.88 109 THR A N 1
ATOM 887 C CA . THR A 1 109 ? -17.606 -13.524 0.314 1.00 83.88 109 THR A CA 1
ATOM 888 C C . THR A 1 109 ? -17.209 -12.936 -1.048 1.00 83.88 109 THR A C 1
ATOM 890 O O . THR A 1 109 ? -16.354 -12.047 -1.120 1.00 83.88 109 THR A O 1
ATOM 893 N N . PRO A 1 110 ? -17.802 -13.394 -2.164 1.00 78.75 110 PRO A N 1
ATOM 894 C CA . PRO A 1 110 ? -17.596 -12.742 -3.455 1.00 78.75 110 PRO A CA 1
ATOM 895 C C . PRO A 1 110 ? -17.974 -11.253 -3.467 1.00 78.75 110 PRO A C 1
ATOM 897 O O . PRO A 1 110 ? -17.371 -10.491 -4.224 1.00 78.75 110 PRO A O 1
ATOM 900 N N . ASP A 1 111 ? -18.916 -10.828 -2.619 1.00 82.81 111 ASP A N 1
ATOM 901 C CA . ASP A 1 111 ? -19.539 -9.500 -2.682 1.00 82.81 111 ASP A CA 1
ATOM 902 C C . ASP A 1 111 ? -19.363 -8.668 -1.409 1.00 82.81 111 ASP A C 1
ATOM 904 O O . ASP A 1 111 ? -19.803 -7.520 -1.356 1.00 82.81 111 ASP A O 1
ATOM 908 N N . SER A 1 112 ? -18.703 -9.207 -0.387 1.00 86.00 112 SER A N 1
ATOM 909 C CA . SER A 1 112 ? -18.472 -8.503 0.870 1.00 86.00 112 SER A CA 1
ATOM 910 C C . SER A 1 112 ? -17.254 -9.027 1.612 1.00 86.00 112 SER A C 1
ATOM 912 O O . SER A 1 112 ? -16.836 -10.166 1.414 1.00 86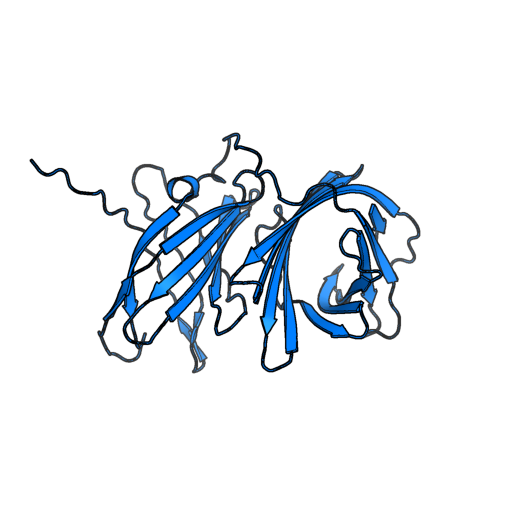.00 112 SER A O 1
ATOM 914 N N . TYR A 1 113 ? -16.717 -8.211 2.508 1.00 88.94 113 TYR A N 1
ATOM 915 C CA . TYR A 1 113 ? -15.787 -8.658 3.541 1.00 88.94 113 TYR A CA 1
ATOM 916 C C . TYR A 1 113 ? -15.768 -7.664 4.702 1.00 88.94 113 TYR A C 1
ATOM 918 O O . TYR A 1 113 ? -16.176 -6.510 4.554 1.00 88.94 113 TYR A O 1
ATOM 926 N N . HIS A 1 114 ? -15.272 -8.119 5.845 1.00 91.25 114 HIS A N 1
ATOM 927 C CA . HIS A 1 114 ? -15.041 -7.310 7.032 1.00 91.25 114 HIS A CA 1
ATOM 928 C C . HIS A 1 114 ? -13.550 -6.989 7.174 1.00 91.25 114 HIS A C 1
ATOM 930 O O . HIS A 1 114 ? -12.701 -7.852 6.933 1.00 91.25 114 HIS A O 1
ATOM 936 N N . PHE A 1 115 ? -13.231 -5.753 7.550 1.00 93.19 115 PHE A N 1
ATOM 937 C CA . PHE A 1 115 ? -11.871 -5.278 7.782 1.00 93.19 115 PHE A CA 1
ATOM 938 C C . PHE A 1 115 ? -11.721 -4.681 9.180 1.00 93.19 115 PHE A C 1
ATOM 940 O O . PHE A 1 115 ? -12.511 -3.818 9.578 1.00 93.19 115 PHE A O 1
ATOM 947 N N . GLU A 1 116 ? -10.648 -5.063 9.872 1.00 94.81 116 GLU A N 1
ATOM 948 C CA . GLU A 1 116 ? -10.232 -4.446 11.130 1.00 94.81 116 GLU A CA 1
ATOM 949 C C . GLU A 1 116 ? -8.746 -4.082 11.127 1.00 94.81 116 GLU A C 1
ATOM 951 O O . GLU A 1 116 ? -7.910 -4.859 10.671 1.00 94.81 116 GLU A O 1
ATOM 956 N N . GLN A 1 117 ? -8.413 -2.946 11.741 1.00 95.69 117 GLN A N 1
ATOM 957 C CA . GLN A 1 117 ? -7.053 -2.596 12.151 1.00 95.69 117 GLN A CA 1
ATOM 958 C C . GLN A 1 117 ? -6.996 -2.474 13.673 1.00 95.69 117 GLN A C 1
ATOM 960 O O . GLN A 1 117 ? -7.868 -1.841 14.279 1.00 95.69 117 GLN A O 1
ATOM 965 N N . ALA A 1 118 ? -5.950 -3.016 14.292 1.00 97.44 118 ALA A N 1
ATOM 966 C CA . ALA A 1 118 ? -5.717 -2.931 15.728 1.00 97.44 118 ALA A CA 1
ATOM 967 C C . ALA A 1 118 ? -4.271 -2.550 16.058 1.00 97.44 118 ALA A C 1
ATOM 969 O O . ALA A 1 118 ? -3.347 -2.929 15.344 1.00 97.44 118 ALA A O 1
ATOM 970 N N . PHE A 1 119 ? -4.083 -1.822 17.161 1.00 98.06 119 PHE A N 1
ATOM 971 C CA . PHE A 1 119 ? -2.772 -1.435 17.685 1.00 98.06 119 PHE A CA 1
ATOM 972 C C . PHE A 1 119 ? -2.460 -2.202 18.961 1.00 98.06 119 PHE A C 1
ATOM 974 O O . PHE A 1 119 ? -3.358 -2.526 19.738 1.00 98.06 119 PHE A O 1
ATOM 981 N N . SER A 1 120 ? -1.176 -2.438 19.193 1.00 98.00 120 SER A N 1
ATOM 982 C CA . SER A 1 120 ? -0.656 -2.986 20.437 1.00 98.00 120 SER A CA 1
ATOM 983 C C . SER A 1 120 ? 0.603 -2.233 20.855 1.00 98.00 120 SER A C 1
ATOM 985 O O . SER A 1 120 ? 1.546 -2.100 20.073 1.00 98.00 120 SER A O 1
ATOM 987 N N . ASP A 1 121 ? 0.645 -1.768 22.101 1.00 96.69 121 ASP A N 1
ATOM 988 C CA . ASP A 1 121 ? 1.829 -1.161 22.720 1.00 96.69 121 ASP A CA 1
ATOM 989 C C . ASP A 1 121 ? 2.513 -2.078 23.751 1.00 96.69 121 ASP A C 1
ATOM 991 O O . ASP A 1 121 ? 3.495 -1.689 24.386 1.00 96.69 121 ASP A O 1
ATOM 995 N N . ASP A 1 122 ? 2.053 -3.327 23.870 1.00 96.06 122 ASP A N 1
ATOM 996 C CA . ASP A 1 122 ? 2.536 -4.325 24.829 1.00 96.06 122 ASP A CA 1
ATOM 997 C C . ASP A 1 122 ? 3.137 -5.574 24.162 1.00 96.06 122 ASP A C 1
ATOM 999 O O . ASP A 1 122 ? 3.238 -6.641 24.776 1.00 96.06 122 ASP A O 1
ATOM 1003 N N . ARG A 1 123 ? 3.616 -5.414 22.921 1.00 93.81 123 ARG A N 1
ATOM 1004 C CA . ARG A 1 123 ? 4.211 -6.471 22.081 1.00 93.81 123 ARG A CA 1
ATOM 1005 C C . ARG A 1 123 ? 3.219 -7.570 21.684 1.00 93.81 123 ARG A C 1
ATOM 1007 O O . ARG A 1 123 ? 3.595 -8.735 21.580 1.00 93.81 123 ARG A O 1
ATOM 1014 N N . GLY A 1 124 ? 1.971 -7.192 21.435 1.00 95.81 124 GLY A N 1
ATOM 1015 C CA . GLY A 1 124 ? 0.934 -8.068 20.897 1.00 95.81 124 GLY A CA 1
ATOM 1016 C C . GLY A 1 124 ? 0.222 -8.918 21.945 1.00 95.81 124 GLY A C 1
ATOM 1017 O O . GLY A 1 124 ? -0.486 -9.849 21.563 1.00 95.81 124 GLY A O 1
ATOM 1018 N N . GLN A 1 125 ? 0.400 -8.627 23.239 1.00 96.31 125 GLN A N 1
ATOM 1019 C CA . GLN A 1 125 ? -0.329 -9.320 24.307 1.00 96.31 125 GLN A CA 1
ATOM 1020 C C . GLN A 1 125 ? -1.792 -8.870 24.334 1.00 96.31 125 GLN A C 1
ATOM 1022 O O . GLN A 1 125 ? -2.690 -9.695 24.503 1.00 96.31 125 GLN A O 1
ATOM 1027 N N . THR A 1 126 ? -2.034 -7.580 24.109 1.00 96.94 126 THR A N 1
ATOM 1028 C CA . THR A 1 126 ? -3.364 -7.004 23.923 1.00 96.94 126 THR A CA 1
ATOM 1029 C C . THR A 1 126 ? -3.426 -6.192 22.634 1.00 96.94 126 THR A C 1
ATOM 1031 O O . THR A 1 126 ? -2.412 -5.712 22.126 1.00 96.94 126 THR A O 1
ATOM 1034 N N . TRP A 1 127 ? -4.632 -6.085 22.076 1.00 97.69 127 TRP A N 1
ATOM 1035 C CA . TRP A 1 127 ? -4.898 -5.414 20.807 1.00 97.69 127 TRP A CA 1
ATOM 1036 C C . TRP A 1 127 ? -6.122 -4.512 20.949 1.00 97.69 127 TRP A C 1
ATOM 1038 O O . TRP A 1 127 ? -7.199 -4.986 21.308 1.00 97.69 127 TRP A O 1
ATOM 1048 N N . GLU A 1 128 ? -5.965 -3.228 20.640 1.00 98.12 128 GLU A N 1
ATOM 1049 C CA . GLU A 1 128 ? -7.055 -2.256 20.592 1.00 98.12 128 GLU A CA 1
ATOM 1050 C C . GLU A 1 128 ? -7.451 -2.001 19.134 1.00 98.12 128 GLU A C 1
ATOM 1052 O O . GLU A 1 128 ? -6.725 -1.346 18.374 1.00 98.12 128 GLU A O 1
ATOM 1057 N N . THR A 1 129 ? -8.609 -2.533 18.734 1.00 97.75 129 THR A N 1
ATOM 1058 C CA . THR A 1 129 ? -9.185 -2.267 17.414 1.00 97.75 129 THR A CA 1
ATOM 1059 C C . THR A 1 129 ? -9.483 -0.778 17.279 1.00 97.75 129 THR A C 1
ATOM 1061 O O . THR A 1 129 ? -10.227 -0.202 18.070 1.00 97.75 129 THR A O 1
ATOM 1064 N N . ASN A 1 130 ? -8.901 -0.155 16.258 1.00 95.31 130 ASN A N 1
ATOM 1065 C CA . ASN A 1 130 ? -8.974 1.281 16.010 1.00 95.31 130 ASN A CA 1
ATOM 1066 C C . ASN A 1 130 ? -9.464 1.648 14.604 1.00 95.31 130 ASN A C 1
ATOM 1068 O O . ASN A 1 130 ? -9.699 2.826 14.334 1.00 95.31 130 ASN A O 1
ATOM 1072 N N . TRP A 1 131 ? -9.694 0.671 13.732 1.00 93.69 131 TRP A N 1
ATOM 1073 C CA . TRP A 1 131 ? -10.407 0.860 12.473 1.00 93.69 131 TRP A CA 1
ATOM 1074 C C . TRP A 1 131 ? -11.295 -0.346 12.225 1.00 93.69 131 TRP A C 1
ATOM 1076 O O . TRP A 1 131 ? -10.833 -1.473 12.360 1.00 93.69 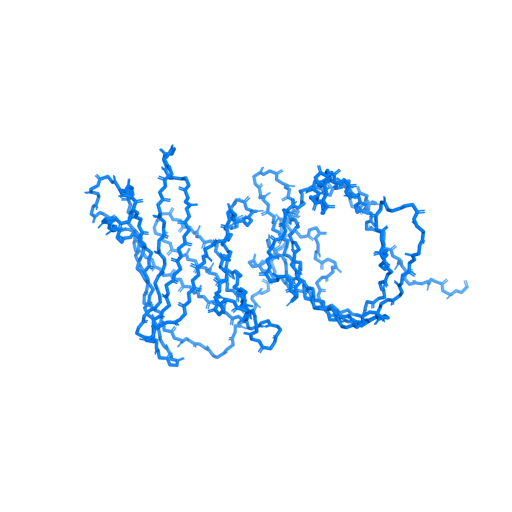131 TRP A O 1
ATOM 1086 N N . ILE A 1 132 ? -12.554 -0.105 11.867 1.00 95.06 132 ILE A N 1
ATOM 1087 C CA . ILE A 1 132 ? -13.496 -1.140 11.442 1.00 95.06 132 ILE A CA 1
ATOM 1088 C C . ILE A 1 132 ? -14.195 -0.682 10.162 1.00 95.06 132 ILE A C 1
ATOM 1090 O O . ILE A 1 132 ? -14.696 0.448 10.085 1.00 95.06 132 ILE A O 1
ATOM 1094 N N . ALA A 1 133 ? -14.244 -1.547 9.156 1.00 91.31 133 ALA A N 1
ATOM 1095 C CA . ALA A 1 133 ? -14.987 -1.311 7.929 1.00 91.31 133 ALA A CA 1
ATOM 1096 C C . ALA A 1 133 ? -15.692 -2.588 7.464 1.00 91.31 133 ALA A C 1
ATOM 1098 O O . ALA A 1 133 ? -15.077 -3.643 7.364 1.00 91.31 133 ALA A O 1
ATOM 1099 N N . ASP A 1 134 ? -16.970 -2.457 7.122 1.00 93.19 134 ASP A N 1
ATOM 1100 C CA . ASP A 1 134 ? -17.727 -3.471 6.394 1.00 93.19 134 ASP A CA 1
ATOM 1101 C C . ASP A 1 134 ? -17.797 -3.052 4.930 1.00 93.19 134 ASP A C 1
ATOM 1103 O O . ASP A 1 134 ? -18.253 -1.950 4.611 1.00 93.19 134 ASP A O 1
ATOM 1107 N N . ILE A 1 135 ? -17.301 -3.910 4.044 1.00 89.31 135 ILE A N 1
ATOM 1108 C CA . ILE A 1 135 ? -17.184 -3.624 2.621 1.00 89.31 135 ILE A CA 1
ATOM 1109 C C . ILE A 1 135 ? -18.255 -4.415 1.880 1.00 89.31 135 ILE A C 1
ATOM 1111 O O . ILE A 1 135 ? -18.403 -5.620 2.078 1.00 89.31 135 ILE A O 1
ATOM 1115 N N . THR A 1 136 ? -18.967 -3.735 0.982 1.00 89.94 136 THR A N 1
ATOM 1116 C CA . THR A 1 136 ? -19.926 -4.345 0.055 1.00 89.94 136 THR A CA 1
ATOM 1117 C C . THR A 1 136 ? -19.599 -3.935 -1.376 1.00 89.94 136 THR A C 1
ATOM 1119 O O . THR A 1 136 ? -19.226 -2.794 -1.651 1.00 89.94 136 THR A O 1
ATOM 1122 N N . ARG A 1 137 ? -19.689 -4.888 -2.304 1.00 83.19 137 ARG A N 1
ATOM 1123 C CA . ARG A 1 137 ? -19.388 -4.673 -3.718 1.00 83.19 137 ARG A CA 1
ATOM 1124 C C . ARG A 1 137 ? -20.501 -3.852 -4.367 1.00 83.19 137 ARG A C 1
ATOM 1126 O O . ARG A 1 137 ? -21.653 -4.270 -4.383 1.00 83.19 137 ARG A O 1
ATOM 1133 N N . VAL A 1 138 ? -20.133 -2.718 -4.962 1.00 84.94 138 VAL A N 1
ATOM 1134 C CA . VAL A 1 138 ? -21.069 -1.817 -5.664 1.00 84.94 138 VAL A CA 1
ATOM 1135 C C . VAL A 1 138 ? -20.961 -1.890 -7.192 1.00 84.94 138 VAL A C 1
ATOM 1137 O O . VAL A 1 138 ? -21.912 -1.549 -7.890 1.00 84.94 138 VAL A O 1
ATOM 1140 N N . SER A 1 139 ? -19.839 -2.380 -7.729 1.00 73.69 139 SER A N 1
ATOM 1141 C CA . SER A 1 139 ? -19.650 -2.655 -9.159 1.00 73.69 139 SER A CA 1
ATOM 1142 C C . SER A 1 139 ? -18.545 -3.705 -9.388 1.00 73.69 139 SER A C 1
ATOM 1144 O O . SER A 1 139 ? -17.709 -3.935 -8.507 1.00 73.69 139 SER A O 1
ATOM 1146 N N . PRO A 1 140 ? -18.531 -4.381 -10.553 1.00 64.00 140 PRO A N 1
ATOM 1147 C CA . PRO A 1 140 ? -17.478 -5.332 -10.909 1.00 64.00 140 PRO A CA 1
ATOM 1148 C C . PRO A 1 140 ? -16.188 -4.674 -11.435 1.00 64.00 140 PRO A C 1
ATOM 1150 O O . PRO A 1 140 ? -15.152 -5.333 -11.418 1.00 64.00 140 PRO A O 1
ATOM 1153 N N . GLU A 1 141 ? -16.218 -3.400 -11.852 1.00 56.28 141 GLU A N 1
ATOM 1154 C CA . GLU A 1 141 ? -15.033 -2.650 -12.302 1.00 56.28 141 GLU A CA 1
ATOM 1155 C C . GLU A 1 141 ? -15.056 -1.184 -11.823 1.00 56.28 141 GLU A C 1
ATOM 1157 O O . GLU A 1 141 ? -16.139 -0.587 -11.739 1.00 56.28 141 GLU A O 1
ATOM 1162 N N . PRO A 1 142 ? -13.887 -0.593 -11.508 1.00 55.16 142 PRO A N 1
ATOM 1163 C CA . PRO A 1 142 ? -13.788 0.810 -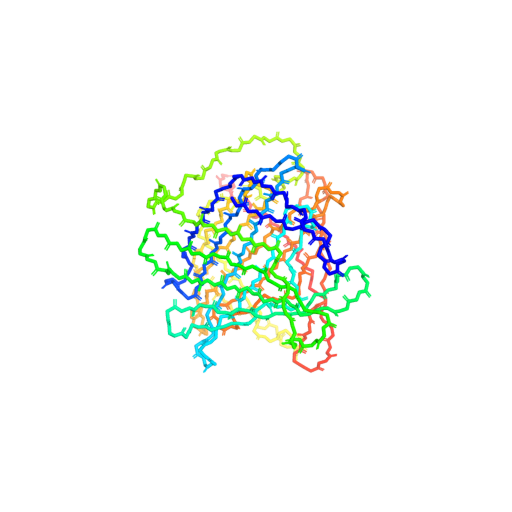11.131 1.00 55.16 142 PRO A CA 1
ATOM 1164 C C . PRO A 1 142 ? -13.942 1.736 -12.344 1.00 55.16 142 PRO A C 1
ATOM 1166 O O . PRO A 1 142 ? -13.406 1.481 -13.423 1.00 55.16 142 PRO A O 1
ATOM 1169 N N . VAL A 1 143 ? -14.636 2.855 -12.139 1.00 45.91 143 VAL A N 1
ATOM 1170 C CA . VAL A 1 143 ? -14.633 3.996 -13.058 1.00 45.91 143 VAL A CA 1
ATOM 1171 C C . VAL A 1 143 ? -13.490 4.905 -12.619 1.00 45.91 143 VAL A C 1
ATOM 1173 O O . VAL A 1 143 ? -13.554 5.500 -11.549 1.00 45.91 143 VAL A O 1
ATOM 1176 N N . ALA A 1 144 ? -12.430 4.999 -13.422 1.00 43.88 144 ALA A N 1
ATOM 1177 C CA . ALA A 1 144 ? -11.416 6.027 -13.215 1.00 43.88 144 ALA A CA 1
ATOM 1178 C C . ALA A 1 144 ? -12.053 7.392 -13.518 1.00 43.88 144 ALA A C 1
ATOM 1180 O O . ALA A 1 144 ? -12.378 7.686 -14.672 1.00 43.88 144 ALA A O 1
ATOM 1181 N N . GLU A 1 145 ? -12.282 8.210 -12.492 1.00 44.47 145 GLU A N 1
ATOM 1182 C CA . GLU A 1 145 ? -12.790 9.564 -12.695 1.00 44.47 145 GLU A CA 1
ATOM 1183 C C . GLU A 1 145 ? -11.741 10.448 -13.384 1.00 44.47 145 GLU A C 1
ATOM 1185 O O . GLU A 1 145 ? -10.541 10.390 -13.102 1.00 44.47 145 GLU A O 1
ATOM 1190 N N . SER A 1 146 ? -12.215 11.265 -14.327 1.00 36.47 146 SER A N 1
ATOM 1191 C CA . SER A 1 146 ? -11.383 12.162 -15.131 1.00 36.47 146 SER A CA 1
ATOM 1192 C C . SER A 1 146 ? -10.879 13.375 -14.346 1.00 36.47 146 SER A C 1
ATOM 1194 O O . SER A 1 146 ? -11.462 13.811 -13.357 1.00 36.47 146 SER A O 1
ATOM 1196 N N . MET A 1 147 ? -9.753 13.900 -14.824 1.00 42.38 147 MET A N 1
ATOM 1197 C CA . MET A 1 147 ? -8.910 14.909 -14.185 1.00 42.38 147 MET A CA 1
ATOM 1198 C C . MET A 1 147 ? -9.516 16.322 -14.172 1.00 42.38 147 MET A C 1
ATOM 1200 O O . MET A 1 147 ? -10.161 16.740 -15.133 1.00 42.38 147 MET A O 1
ATOM 1204 N N . THR A 1 148 ? -9.155 17.111 -13.156 1.00 43.09 148 THR A N 1
ATOM 1205 C CA . THR A 1 148 ? -9.151 18.585 -13.201 1.00 43.09 148 THR A CA 1
ATOM 1206 C C . THR A 1 148 ? -7.770 19.084 -12.773 1.00 43.09 148 THR A C 1
ATOM 1208 O O . THR A 1 148 ? -7.270 18.649 -11.739 1.00 43.09 148 THR A O 1
ATOM 1211 N N . ALA A 1 149 ? -7.147 19.960 -13.566 1.00 41.97 149 ALA A N 1
ATOM 1212 C CA . ALA A 1 149 ? -5.728 20.301 -13.454 1.00 41.97 149 ALA A CA 1
ATOM 1213 C C . ALA A 1 149 ? -5.486 21.662 -12.783 1.00 41.97 149 ALA A C 1
ATOM 1215 O O . ALA A 1 149 ? -5.725 22.676 -13.428 1.00 41.97 149 ALA A O 1
ATOM 1216 N N . GLU A 1 150 ? -4.941 21.684 -11.556 1.00 49.84 150 GLU A N 1
ATOM 1217 C CA . GLU A 1 150 ? -4.427 22.907 -10.896 1.00 49.84 150 GLU A CA 1
ATOM 1218 C C . GLU A 1 150 ? -3.305 22.635 -9.849 1.00 49.84 150 GLU A C 1
ATOM 1220 O O . GLU A 1 150 ? -3.384 23.115 -8.728 1.00 49.84 150 GLU A O 1
ATOM 1225 N N . ASP A 1 151 ? -2.245 21.869 -10.154 1.00 54.28 151 ASP A N 1
ATOM 1226 C CA . ASP A 1 151 ? -0.932 21.938 -9.452 1.00 54.28 151 ASP A CA 1
ATOM 1227 C C . ASP A 1 151 ? 0.128 21.093 -10.204 1.00 54.28 151 ASP A C 1
ATOM 1229 O O . ASP A 1 151 ? -0.178 20.352 -11.139 1.00 54.28 151 ASP A O 1
ATOM 1233 N N . ARG A 1 152 ? 1.390 21.136 -9.765 1.00 60.59 152 ARG A N 1
ATOM 1234 C CA . ARG A 1 152 ? 2.512 20.291 -10.222 1.00 60.59 152 ARG A CA 1
ATOM 1235 C C . ARG A 1 152 ? 2.336 18.787 -9.956 1.00 60.59 152 ARG A C 1
ATOM 1237 O O . ARG A 1 152 ? 3.212 17.994 -10.307 1.00 60.59 152 ARG A O 1
ATOM 1244 N N . SER A 1 153 ? 1.203 18.383 -9.379 1.00 58.66 153 SER A N 1
ATOM 1245 C CA . SER A 1 153 ? 0.734 16.993 -9.344 1.00 58.66 153 SER A CA 1
ATOM 1246 C C . SER A 1 153 ? 0.554 16.391 -10.741 1.00 58.66 153 SER A C 1
ATOM 1248 O O . SER A 1 153 ? 0.484 15.181 -10.864 1.00 58.66 153 SER A O 1
ATOM 1250 N N . HIS A 1 154 ? 0.557 17.206 -11.796 1.00 66.94 154 HIS A N 1
ATOM 1251 C CA . HIS A 1 154 ? 0.420 16.763 -13.185 1.00 66.94 154 HIS A CA 1
ATOM 1252 C C . HIS A 1 154 ? 1.755 16.711 -13.959 1.00 66.94 154 HIS A C 1
ATOM 1254 O O . HIS A 1 154 ? 1.769 16.476 -15.166 1.00 66.94 154 HIS A O 1
ATOM 1260 N N . ASP A 1 155 ? 2.904 16.902 -13.286 1.00 62.25 155 ASP A N 1
ATOM 1261 C CA . ASP A 1 155 ? 4.239 16.944 -13.924 1.00 62.25 155 ASP A CA 1
ATOM 1262 C C . ASP A 1 155 ? 4.591 15.646 -14.697 1.00 62.25 155 ASP A C 1
ATOM 1264 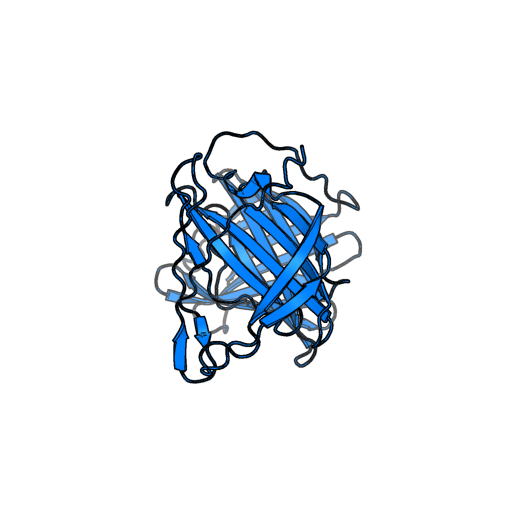O O . ASP A 1 155 ? 5.470 15.664 -15.561 1.00 62.25 155 ASP A O 1
ATOM 1268 N N . PHE A 1 156 ? 3.913 14.526 -14.413 1.00 55.31 156 PHE A N 1
ATOM 1269 C CA . PHE A 1 156 ? 4.093 13.236 -15.094 1.00 55.31 156 PHE A CA 1
ATOM 1270 C C . PHE A 1 156 ? 2.958 12.858 -16.056 1.00 55.31 156 PHE A C 1
ATOM 1272 O O . PHE A 1 156 ? 3.029 11.805 -16.683 1.00 55.31 156 PHE A O 1
ATOM 1279 N N . ASP A 1 157 ? 1.946 13.698 -16.255 1.00 68.88 157 ASP A N 1
ATOM 1280 C CA . ASP A 1 157 ? 0.766 13.306 -17.040 1.00 68.88 157 ASP A CA 1
ATOM 1281 C C . ASP A 1 157 ? 1.072 13.042 -18.513 1.00 68.88 157 ASP A C 1
ATOM 1283 O O . ASP A 1 157 ? 0.395 12.244 -19.159 1.00 68.88 157 ASP A O 1
ATOM 1287 N N . PHE A 1 158 ? 2.147 13.642 -19.033 1.00 67.88 158 PHE A N 1
ATOM 1288 C CA . PHE A 1 158 ? 2.618 13.427 -20.403 1.00 67.88 158 PHE A CA 1
ATOM 1289 C C . PHE A 1 158 ? 2.894 11.950 -20.729 1.00 67.88 158 PHE A C 1
ATOM 1291 O O . PHE A 1 158 ? 2.943 11.595 -21.905 1.00 67.88 158 PHE A O 1
ATOM 1298 N N . ASN A 1 159 ? 3.121 11.103 -19.716 1.00 65.44 159 ASN A N 1
ATOM 1299 C CA . ASN A 1 159 ? 3.411 9.687 -19.901 1.00 65.44 159 ASN A CA 1
ATOM 1300 C C . ASN A 1 159 ? 2.257 8.764 -19.488 1.00 65.44 159 ASN A C 1
ATOM 1302 O O . ASN A 1 159 ? 2.439 7.550 -19.532 1.00 65.44 159 ASN A O 1
ATOM 1306 N N . ILE A 1 160 ? 1.087 9.296 -19.122 1.00 71.88 160 ILE A N 1
ATOM 1307 C CA . ILE A 1 160 ? -0.121 8.488 -18.917 1.00 71.88 160 ILE A CA 1
ATOM 1308 C C . ILE A 1 160 ? -0.536 7.862 -20.252 1.00 71.88 160 ILE A C 1
ATOM 1310 O O . ILE A 1 160 ? -0.513 8.510 -21.296 1.00 71.88 160 ILE A O 1
ATOM 1314 N N . GLY A 1 161 ? -0.909 6.583 -20.222 1.00 70.44 161 GLY A N 1
ATOM 1315 C CA . GLY A 1 161 ? -1.358 5.839 -21.394 1.00 70.44 161 GLY A CA 1
ATOM 1316 C C . GLY A 1 161 ? -0.632 4.513 -21.593 1.00 70.44 161 GLY A C 1
ATOM 1317 O O . GLY A 1 161 ? 0.001 3.974 -20.683 1.00 70.44 161 GLY A O 1
ATOM 1318 N N . HIS A 1 162 ? -0.758 3.980 -22.806 1.00 78.50 162 HIS A N 1
ATOM 1319 C CA . HIS A 1 162 ? -0.144 2.727 -23.230 1.00 78.50 162 HIS A CA 1
ATOM 1320 C C . HIS A 1 162 ? 0.978 3.013 -24.220 1.00 78.50 162 HIS A C 1
ATOM 1322 O O . HIS A 1 162 ? 0.771 3.697 -25.222 1.00 78.50 162 HIS A O 1
ATOM 1328 N N . TRP A 1 163 ? 2.155 2.465 -23.950 1.00 72.44 163 TRP A N 1
ATOM 1329 C CA . TRP A 1 163 ? 3.373 2.780 -24.682 1.00 72.44 163 TRP A CA 1
ATOM 1330 C C . TRP A 1 163 ? 4.087 1.507 -25.102 1.00 72.44 163 TRP A C 1
ATOM 1332 O O . TRP A 1 163 ? 4.160 0.551 -24.334 1.00 72.44 163 TRP A O 1
ATOM 1342 N N . ASN A 1 164 ? 4.678 1.527 -26.294 1.00 77.88 164 ASN A N 1
ATOM 1343 C CA . ASN A 1 164 ? 5.772 0.620 -26.617 1.00 77.88 164 ASN A CA 1
ATOM 1344 C C . ASN A 1 164 ? 7.056 1.200 -26.023 1.00 77.88 164 ASN A C 1
ATOM 1346 O O . ASN A 1 164 ? 7.285 2.408 -26.114 1.00 77.88 164 ASN A O 1
ATOM 1350 N N . VAL A 1 165 ? 7.885 0.354 -25.421 1.00 74.44 165 VAL A N 1
ATOM 1351 C CA . VAL A 1 165 ? 9.138 0.773 -24.791 1.00 74.44 165 VAL A CA 1
ATOM 1352 C C . VAL A 1 165 ? 10.316 0.000 -25.368 1.00 74.44 165 VAL A C 1
ATOM 1354 O O . VAL A 1 165 ? 10.300 -1.227 -25.444 1.00 74.44 165 VAL A O 1
ATOM 1357 N N . ASP A 1 166 ? 11.354 0.741 -25.745 1.00 76.06 166 ASP A N 1
ATOM 1358 C CA . ASP A 1 166 ? 12.680 0.229 -26.075 1.00 76.06 166 ASP A CA 1
ATOM 1359 C C . ASP A 1 166 ? 13.637 0.681 -24.965 1.00 76.06 166 ASP A C 1
ATOM 1361 O O . ASP A 1 166 ? 13.866 1.876 -24.767 1.00 76.06 166 ASP A O 1
ATOM 1365 N N . VAL A 1 167 ? 14.175 -0.269 -24.203 1.00 75.62 167 VAL A N 1
ATOM 1366 C CA . VAL A 1 167 ? 14.980 -0.004 -23.007 1.00 75.62 167 VAL A CA 1
ATOM 1367 C C . VAL A 1 167 ? 16.376 -0.579 -23.190 1.00 75.62 167 VAL A C 1
ATOM 1369 O O . VAL A 1 167 ? 16.546 -1.723 -23.597 1.00 75.62 167 VAL A O 1
ATOM 1372 N N . LYS A 1 168 ? 17.402 0.192 -22.822 1.00 73.75 168 LYS A N 1
ATOM 1373 C CA . LYS A 1 168 ? 18.753 -0.342 -22.633 1.00 73.75 168 LYS A CA 1
ATOM 1374 C C . LYS A 1 168 ? 19.023 -0.513 -21.148 1.00 73.75 168 LYS A C 1
ATOM 1376 O O . LYS A 1 168 ? 18.925 0.447 -20.388 1.00 73.75 168 LYS A O 1
ATOM 1381 N N . ARG A 1 169 ? 19.393 -1.726 -20.734 1.00 70.56 169 ARG A N 1
ATOM 1382 C CA . ARG A 1 169 ? 19.739 -2.049 -19.344 1.00 70.56 169 ARG A CA 1
ATOM 1383 C C . ARG A 1 169 ? 21.206 -2.429 -19.221 1.00 70.56 169 ARG A C 1
ATOM 1385 O O . ARG A 1 169 ? 21.709 -3.269 -19.968 1.00 70.56 169 ARG A O 1
ATOM 1392 N N . PHE A 1 170 ? 21.869 -1.833 -18.241 1.00 75.19 170 PHE A N 1
ATOM 1393 C CA . PHE A 1 170 ? 23.248 -2.140 -17.895 1.00 75.19 170 PHE A CA 1
ATOM 1394 C C . PHE A 1 170 ? 23.325 -3.414 -17.049 1.00 75.19 170 PHE A C 1
ATOM 1396 O O . PHE A 1 170 ? 22.624 -3.519 -16.042 1.00 75.19 170 PHE A O 1
ATOM 1403 N N . THR A 1 171 ? 24.139 -4.390 -17.455 1.00 68.06 171 THR A N 1
ATOM 1404 C CA . THR A 1 171 ? 24.083 -5.744 -16.874 1.00 68.06 171 THR A CA 1
ATOM 1405 C C . THR A 1 171 ? 24.830 -5.890 -15.554 1.00 68.06 171 THR A C 1
ATOM 1407 O O . THR A 1 171 ? 24.370 -6.642 -14.706 1.00 68.06 171 THR A O 1
ATOM 1410 N N . ASN A 1 172 ? 25.927 -5.151 -15.355 1.00 69.19 172 ASN A N 1
ATOM 1411 C CA . ASN A 1 172 ? 26.759 -5.226 -14.147 1.00 69.19 172 ASN A CA 1
ATOM 1412 C C . ASN A 1 172 ? 27.195 -3.825 -13.679 1.00 69.19 172 ASN A C 1
ATOM 1414 O O . ASN A 1 172 ? 28.369 -3.455 -13.822 1.00 69.19 172 ASN A O 1
ATOM 1418 N N . PRO A 1 173 ? 26.269 -3.012 -13.141 1.00 66.50 173 PRO A N 1
ATOM 1419 C CA . PRO A 1 173 ? 26.601 -1.688 -12.625 1.00 66.50 173 PRO A CA 1
ATOM 1420 C C . PRO A 1 173 ? 27.747 -1.744 -11.613 1.00 66.50 173 PRO A C 1
ATOM 1422 O O . PRO A 1 173 ? 27.773 -2.593 -10.729 1.00 66.50 173 PRO A O 1
ATOM 1425 N N . LEU A 1 174 ? 28.697 -0.816 -11.765 1.00 69.12 174 LEU A N 1
ATOM 1426 C CA . LEU A 1 174 ? 29.877 -0.641 -10.905 1.00 69.12 174 LEU A CA 1
ATOM 1427 C C . LEU A 1 174 ? 30.915 -1.777 -10.909 1.00 69.12 174 LEU A C 1
ATOM 1429 O O . LEU A 1 174 ? 31.832 -1.758 -10.091 1.00 69.12 174 LEU A O 1
ATOM 1433 N N . SER A 1 175 ? 30.828 -2.724 -11.844 1.00 74.81 175 SER A N 1
ATOM 1434 C CA . SER A 1 175 ? 31.849 -3.771 -12.030 1.00 74.81 175 SER A CA 1
ATOM 1435 C C . SER A 1 175 ? 33.058 -3.329 -12.870 1.00 74.81 175 SER A C 1
ATOM 1437 O O . SER A 1 175 ? 34.052 -4.046 -12.938 1.00 74.81 175 SER A O 1
ATOM 1439 N N . GLY A 1 176 ? 32.974 -2.166 -13.528 1.00 75.25 176 GLY A N 1
ATOM 1440 C CA . GLY A 1 176 ? 33.932 -1.722 -14.549 1.00 75.25 176 GLY A CA 1
ATOM 1441 C C . GLY A 1 176 ? 33.622 -2.232 -15.964 1.00 75.25 176 GLY A C 1
ATOM 1442 O O . GLY A 1 176 ? 34.228 -1.756 -16.920 1.00 75.25 176 GLY A O 1
ATOM 1443 N N . ASP A 1 177 ? 32.658 -3.147 -16.110 1.00 73.88 177 ASP A N 1
ATOM 1444 C CA . ASP A 1 177 ? 32.051 -3.520 -17.393 1.00 73.88 177 ASP A CA 1
ATOM 1445 C C . ASP A 1 177 ? 31.288 -2.322 -17.989 1.00 73.88 177 ASP A C 1
ATOM 1447 O O . ASP A 1 177 ? 30.843 -1.451 -17.246 1.00 73.88 177 ASP A O 1
ATOM 1451 N N . SER A 1 178 ? 31.135 -2.270 -19.313 1.00 75.81 178 SER A N 1
ATOM 1452 C CA . SER A 1 178 ? 30.369 -1.256 -20.053 1.00 75.81 178 SER A CA 1
ATOM 1453 C C . SER A 1 178 ? 29.236 -1.856 -20.899 1.00 75.81 178 SER A C 1
ATOM 1455 O O . SER A 1 178 ? 28.642 -1.167 -21.735 1.00 75.81 178 SER A O 1
ATOM 1457 N N . LYS A 1 179 ? 28.906 -3.134 -20.682 1.00 80.56 179 LYS A N 1
ATOM 1458 C CA . LYS A 1 179 ? 27.904 -3.852 -21.466 1.00 80.56 179 LYS A CA 1
ATOM 1459 C C . LYS A 1 179 ? 26.470 -3.405 -21.166 1.00 80.56 179 LYS A C 1
ATOM 1461 O O . LYS A 1 179 ? 25.972 -3.467 -20.040 1.00 80.56 179 LYS A O 1
ATOM 1466 N N . TRP A 1 180 ? 25.782 -3.030 -22.239 1.00 80.50 180 TRP A N 1
ATOM 1467 C CA . TRP A 1 180 ? 24.344 -2.788 -22.270 1.00 80.50 180 TRP A CA 1
ATOM 1468 C C . TRP A 1 180 ? 23.630 -3.946 -22.962 1.00 80.50 180 TRP A C 1
ATOM 1470 O O . TRP A 1 180 ? 24.184 -4.600 -23.845 1.00 80.50 180 TRP A O 1
ATOM 1480 N N . THR A 1 181 ? 22.387 -4.181 -22.562 1.00 78.75 181 THR A N 1
ATOM 1481 C CA . THR A 1 181 ? 21.469 -5.120 -23.213 1.00 78.75 181 THR A CA 1
ATOM 1482 C C . THR A 1 181 ? 20.217 -4.387 -23.648 1.00 78.75 181 THR A C 1
ATOM 1484 O O . THR A 1 181 ? 19.754 -3.496 -22.936 1.00 78.75 181 THR A O 1
ATOM 1487 N N . ASP A 1 182 ? 19.691 -4.760 -24.808 1.00 80.69 182 ASP A N 1
ATOM 1488 C CA . ASP A 1 182 ? 18.452 -4.221 -25.356 1.00 80.69 182 ASP A CA 1
ATOM 1489 C C . ASP A 1 182 ? 17.250 -5.016 -24.844 1.00 80.69 182 ASP A C 1
ATOM 1491 O O . ASP A 1 182 ? 17.293 -6.241 -24.761 1.00 80.69 182 ASP A O 1
ATOM 1495 N N . TRP A 1 183 ? 16.187 -4.302 -24.503 1.00 83.38 183 TRP A N 1
ATOM 1496 C CA . TRP A 1 183 ? 14.927 -4.824 -23.994 1.00 83.38 183 TRP A CA 1
ATOM 1497 C C . TRP A 1 183 ? 13.785 -4.134 -24.728 1.00 83.38 183 TRP A C 1
ATOM 1499 O O . TRP A 1 183 ? 13.878 -2.944 -25.035 1.00 83.38 183 TRP A O 1
ATOM 1509 N N . LYS A 1 184 ? 12.709 -4.863 -25.006 1.00 84.88 184 LYS A N 1
ATOM 1510 C CA . LYS A 1 184 ? 11.536 -4.336 -25.709 1.00 84.88 184 LYS A CA 1
ATOM 1511 C C . LYS A 1 184 ? 10.262 -4.811 -25.042 1.00 84.88 184 LYS A C 1
ATOM 1513 O O . LYS A 1 184 ? 10.219 -5.926 -24.536 1.00 84.88 184 LYS A O 1
ATOM 1518 N N . GLY A 1 185 ? 9.217 -4.000 -25.087 1.00 84.19 185 GLY A N 1
ATOM 1519 C CA . GLY A 1 185 ? 7.905 -4.429 -24.630 1.00 84.19 185 GLY A CA 1
ATOM 1520 C C . GLY A 1 185 ? 6.938 -3.273 -24.491 1.00 84.19 185 GLY A C 1
ATOM 1521 O O . GLY A 1 185 ? 6.958 -2.346 -25.301 1.00 84.19 185 GLY A O 1
ATOM 1522 N N . THR A 1 186 ? 6.099 -3.325 -23.463 1.00 84.62 186 THR A N 1
ATOM 1523 C CA . THR A 1 186 ? 5.045 -2.335 -23.244 1.00 84.62 186 THR A CA 1
ATOM 1524 C C . THR A 1 186 ? 5.099 -1.728 -21.850 1.00 84.62 186 THR A C 1
ATOM 1526 O O . THR A 1 186 ? 5.619 -2.328 -20.908 1.00 84.62 186 THR A O 1
ATOM 1529 N N . ALA A 1 187 ? 4.559 -0.518 -21.732 1.00 72.88 187 ALA A N 1
ATOM 1530 C CA . ALA A 1 187 ? 4.271 0.111 -20.458 1.00 72.88 187 ALA A CA 1
ATOM 1531 C C . ALA A 1 187 ? 2.829 0.625 -20.431 1.00 72.88 187 ALA A C 1
ATOM 1533 O O . ALA A 1 187 ? 2.369 1.250 -21.390 1.00 72.88 187 ALA A O 1
ATOM 1534 N N . ARG A 1 188 ? 2.128 0.397 -19.322 1.00 85.50 188 ARG A N 1
ATOM 1535 C CA . ARG A 1 188 ? 0.833 1.010 -19.017 1.00 85.50 188 ARG A CA 1
ATOM 1536 C C . ARG A 1 188 ? 1.017 1.938 -17.830 1.00 85.50 188 ARG A C 1
ATOM 1538 O O . ARG A 1 188 ? 1.374 1.488 -16.750 1.00 85.50 188 ARG A O 1
ATOM 1545 N N . ILE A 1 189 ? 0.741 3.219 -18.019 1.00 77.38 189 ILE A N 1
ATOM 1546 C CA . ILE A 1 189 ? 0.781 4.212 -16.950 1.00 77.38 189 ILE A CA 1
ATOM 1547 C C . ILE A 1 189 ? -0.632 4.735 -16.737 1.00 77.38 189 ILE A C 1
ATOM 1549 O O . ILE A 1 189 ? -1.233 5.287 -17.658 1.00 77.38 189 ILE A O 1
ATOM 1553 N N . ALA A 1 190 ? -1.159 4.541 -15.532 1.00 80.25 190 ALA A N 1
ATOM 1554 C CA . ALA A 1 190 ? -2.494 4.974 -15.141 1.00 80.25 190 ALA A CA 1
ATOM 1555 C C . ALA A 1 190 ? -2.417 6.009 -14.005 1.00 80.25 190 ALA A C 1
ATOM 1557 O O . ALA A 1 190 ? -1.548 5.885 -13.134 1.00 80.25 190 ALA A O 1
ATOM 1558 N N . PRO A 1 191 ? -3.298 7.025 -14.001 1.00 75.38 191 PRO A N 1
ATOM 1559 C CA . PRO A 1 191 ? -3.413 7.945 -12.877 1.00 75.38 191 PRO A CA 1
ATOM 1560 C C . PRO A 1 191 ? -3.989 7.237 -11.644 1.00 75.38 191 PRO A C 1
ATOM 1562 O O . PRO A 1 191 ? -4.706 6.247 -11.770 1.00 75.38 191 PRO A O 1
ATOM 1565 N N . VAL A 1 192 ? -3.684 7.788 -10.472 1.00 77.88 192 VAL A N 1
ATOM 1566 C CA . VAL A 1 192 ? -4.225 7.429 -9.152 1.00 77.88 192 VAL A CA 1
ATOM 1567 C C . VAL A 1 192 ? -4.664 8.732 -8.468 1.00 77.88 192 VAL A C 1
ATOM 1569 O O . VAL A 1 192 ? -3.984 9.756 -8.612 1.00 77.88 192 VAL A O 1
ATOM 1572 N N . TRP A 1 193 ? -5.808 8.726 -7.774 1.00 73.50 193 TRP A N 1
ATOM 1573 C CA . TRP A 1 193 ? -6.391 9.904 -7.094 1.00 73.50 193 TRP A CA 1
ATOM 1574 C C . TRP A 1 193 ? -6.435 11.185 -7.955 1.00 73.50 193 TRP A C 1
ATOM 1576 O O . TRP A 1 193 ? -5.831 12.211 -7.619 1.00 73.50 193 TRP A O 1
ATOM 1586 N N . HIS A 1 194 ? -7.107 11.129 -9.108 1.00 68.62 194 HIS A N 1
ATOM 1587 C CA . HIS A 1 194 ? -7.214 12.251 -10.058 1.00 68.62 194 HIS A CA 1
ATOM 1588 C C . HIS A 1 194 ? -5.860 12.828 -10.526 1.00 68.62 194 HIS A C 1
ATOM 1590 O O . HIS A 1 194 ? -5.759 14.011 -10.845 1.00 68.62 194 HIS A O 1
ATOM 1596 N N . GLY A 1 195 ? -4.809 12.002 -10.563 1.00 65.25 195 GLY A N 1
ATOM 1597 C CA . GLY A 1 195 ? -3.477 12.398 -11.030 1.00 65.25 195 GLY A CA 1
ATOM 1598 C C . GLY A 1 195 ? -2.523 12.855 -9.926 1.00 65.25 195 GLY A C 1
ATOM 1599 O O . GLY A 1 195 ? -1.367 13.130 -10.216 1.00 65.25 195 GLY A O 1
ATOM 1600 N N . ARG A 1 196 ? -2.931 12.866 -8.646 1.00 70.06 196 ARG A N 1
ATOM 1601 C CA . ARG A 1 196 ? -1.996 13.106 -7.520 1.00 70.06 196 ARG A CA 1
ATOM 1602 C C . ARG A 1 196 ? -0.966 11.989 -7.329 1.00 70.06 196 ARG A C 1
ATOM 1604 O O . ARG A 1 196 ? 0.011 12.152 -6.598 1.00 70.06 196 ARG A O 1
ATOM 1611 N N . ALA A 1 197 ? -1.176 10.866 -7.997 1.00 77.44 197 ALA A N 1
ATOM 1612 C CA . ALA A 1 197 ? -0.218 9.796 -8.145 1.00 77.44 197 ALA A CA 1
ATOM 1613 C C . ALA A 1 197 ? -0.353 9.175 -9.543 1.00 77.44 197 ALA A C 1
ATOM 1615 O O . ALA A 1 197 ? -1.341 9.379 -10.253 1.00 77.44 197 ALA A O 1
ATOM 1616 N N . ASN A 1 198 ? 0.647 8.402 -9.952 1.00 76.94 198 ASN A N 1
ATOM 1617 C CA . ASN A 1 198 ? 0.506 7.510 -11.097 1.00 76.94 198 ASN A CA 1
ATOM 1618 C C . ASN A 1 198 ? 1.242 6.200 -10.861 1.00 76.94 198 ASN A C 1
ATOM 1620 O O . ASN A 1 198 ? 2.219 6.118 -10.114 1.00 76.94 198 ASN A O 1
ATOM 1624 N N . PHE A 1 199 ? 0.738 5.173 -11.525 1.00 83.62 199 PHE A N 1
ATOM 1625 C CA . PHE A 1 199 ? 1.219 3.814 -11.412 1.00 83.62 199 PHE A CA 1
ATOM 1626 C C . PHE A 1 199 ? 1.595 3.302 -12.795 1.00 83.62 199 PHE A C 1
ATOM 1628 O O . PHE A 1 199 ? 0.796 3.381 -13.728 1.00 83.62 199 PHE A O 1
ATOM 1635 N N . ALA A 1 200 ? 2.819 2.809 -12.929 1.00 81.12 200 ALA A N 1
ATOM 1636 C CA . ALA A 1 200 ? 3.402 2.359 -14.178 1.00 81.12 200 ALA A CA 1
ATOM 1637 C C . ALA A 1 200 ? 3.684 0.857 -14.120 1.00 81.12 200 ALA A C 1
ATOM 1639 O O . ALA A 1 200 ? 4.508 0.415 -13.326 1.00 81.12 200 ALA A O 1
ATOM 1640 N N . GLU A 1 201 ? 3.029 0.096 -14.986 1.00 83.75 201 GLU A N 1
ATOM 1641 C CA . GLU A 1 201 ? 3.259 -1.326 -15.226 1.00 83.75 201 GLU A CA 1
ATOM 1642 C C . GLU A 1 201 ? 4.130 -1.499 -16.463 1.00 83.75 201 GLU A C 1
ATOM 1644 O O . GLU A 1 201 ? 3.850 -0.897 -17.498 1.00 83.75 201 GLU A O 1
ATOM 1649 N N . PHE A 1 202 ? 5.175 -2.314 -16.360 1.00 81.69 202 PHE A N 1
ATOM 1650 C CA . PHE A 1 202 ? 6.090 -2.635 -17.449 1.00 81.69 202 PHE A CA 1
ATOM 1651 C C . PHE A 1 202 ? 6.104 -4.136 -17.695 1.00 81.69 202 PHE A C 1
ATOM 1653 O O . PHE A 1 202 ? 6.273 -4.909 -16.756 1.00 81.69 202 PHE A O 1
ATOM 1660 N N . GLU A 1 203 ? 6.016 -4.510 -18.964 1.00 86.62 203 GLU A N 1
ATOM 1661 C CA . GLU A 1 203 ? 6.112 -5.879 -19.465 1.00 86.62 203 GLU A CA 1
ATOM 1662 C C . GLU A 1 203 ? 7.171 -5.866 -20.564 1.00 86.62 203 GLU A C 1
ATOM 1664 O O . GLU A 1 203 ? 6.895 -5.398 -21.674 1.00 86.62 203 GLU A O 1
ATOM 1669 N N . ILE A 1 204 ? 8.406 -6.265 -20.246 1.00 83.62 204 ILE A N 1
ATOM 1670 C CA . ILE A 1 204 ? 9.540 -6.151 -21.173 1.00 83.62 204 ILE A CA 1
ATOM 1671 C C . ILE A 1 204 ? 10.350 -7.443 -21.268 1.00 83.62 204 ILE A C 1
ATOM 1673 O O . ILE A 1 204 ? 10.677 -8.081 -20.269 1.00 83.62 204 ILE A O 1
ATOM 1677 N N . ASP A 1 205 ? 10.746 -7.784 -22.488 1.00 87.88 205 ASP A N 1
ATOM 1678 C CA . ASP A 1 205 ? 11.564 -8.945 -22.814 1.00 87.88 205 ASP A CA 1
ATOM 1679 C C . ASP A 1 205 ? 12.969 -8.521 -23.223 1.00 87.88 205 ASP A C 1
ATOM 1681 O O . ASP A 1 205 ? 13.171 -7.515 -23.911 1.00 87.88 205 ASP A O 1
ATOM 1685 N N . GLY A 1 206 ? 13.957 -9.316 -22.828 1.00 86.75 206 GLY A N 1
ATOM 1686 C CA . GLY A 1 206 ? 15.341 -9.106 -23.217 1.00 86.75 206 GLY A CA 1
ATOM 1687 C C . GLY A 1 206 ? 16.182 -10.380 -23.155 1.00 86.75 206 GLY A C 1
ATOM 1688 O O . GLY A 1 206 ? 15.681 -11.468 -22.863 1.00 86.75 206 GLY A O 1
ATOM 1689 N N . PRO A 1 207 ? 17.499 -10.267 -23.403 1.00 84.62 207 PRO A N 1
ATOM 1690 C CA . PRO A 1 207 ? 18.407 -11.409 -23.495 1.00 84.62 207 PRO A CA 1
ATOM 1691 C C . PRO A 1 207 ? 18.460 -12.305 -22.251 1.00 84.62 207 PRO A C 1
ATOM 1693 O O . PRO A 1 207 ? 18.842 -13.466 -22.354 1.00 84.62 207 PRO A O 1
ATOM 1696 N N . SER A 1 208 ? 18.103 -11.781 -21.073 1.00 81.31 208 SER A N 1
ATOM 1697 C CA . SER A 1 208 ? 18.064 -12.533 -19.810 1.00 81.31 208 SER A CA 1
ATOM 1698 C C . SER A 1 208 ? 16.642 -12.910 -19.370 1.00 81.31 208 SER A C 1
ATOM 1700 O O . SER A 1 208 ? 16.396 -13.132 -18.179 1.00 81.31 208 SER A O 1
ATOM 1702 N N . GLY A 1 209 ? 15.704 -12.938 -20.318 1.00 86.19 209 GLY A N 1
ATOM 1703 C CA . GLY A 1 209 ? 14.315 -13.338 -20.122 1.00 86.19 209 GLY A CA 1
ATOM 1704 C C . GLY A 1 209 ? 13.354 -12.164 -19.972 1.00 86.19 209 GLY A C 1
ATOM 1705 O O . GLY A 1 209 ? 13.633 -11.047 -20.400 1.00 86.19 209 GLY A O 1
ATOM 1706 N N . HIS A 1 210 ? 12.222 -12.458 -19.346 1.00 88.88 210 HIS A N 1
ATOM 1707 C CA . HIS A 1 210 ? 11.108 -11.542 -19.145 1.00 88.88 210 HIS A CA 1
ATOM 1708 C C . HIS A 1 210 ? 11.250 -10.753 -17.829 1.00 88.88 210 HIS A C 1
ATOM 1710 O O . HIS A 1 210 ? 11.786 -11.273 -16.832 1.00 88.88 210 HIS A O 1
ATOM 1716 N N . LEU A 1 211 ? 10.804 -9.496 -17.830 1.00 81.75 211 LEU A N 1
ATOM 1717 C CA . LEU A 1 211 ? 10.789 -8.595 -16.681 1.00 81.75 211 LEU A CA 1
ATOM 1718 C C . LEU A 1 211 ? 9.437 -7.888 -16.582 1.00 81.75 211 LEU A C 1
ATOM 1720 O O . LEU A 1 211 ? 9.046 -7.121 -17.459 1.00 81.75 211 LEU A O 1
ATOM 1724 N N . GLU A 1 212 ? 8.818 -8.089 -15.426 1.00 84.38 212 GLU A N 1
ATOM 1725 C CA . GLU A 1 212 ? 7.623 -7.393 -14.970 1.00 84.38 212 GLU A CA 1
ATOM 1726 C C . GLU A 1 212 ? 8.046 -6.314 -13.967 1.00 84.38 212 GLU A C 1
ATOM 1728 O O . GLU A 1 212 ? 8.677 -6.613 -12.944 1.00 84.38 212 GLU A O 1
ATOM 1733 N N . GLY A 1 213 ? 7.777 -5.051 -14.286 1.00 81.62 213 GLY A N 1
ATOM 1734 C CA . GLY A 1 213 ? 8.215 -3.892 -13.510 1.00 81.62 213 GLY A CA 1
ATOM 1735 C C . GLY A 1 213 ? 7.047 -3.041 -13.035 1.00 81.62 213 GLY A C 1
ATOM 1736 O O . GLY A 1 213 ? 6.044 -2.918 -13.735 1.00 81.62 213 GLY A O 1
ATOM 1737 N N . LEU A 1 214 ? 7.193 -2.435 -11.859 1.00 84.19 214 LEU A N 1
ATOM 1738 C CA . LEU A 1 214 ? 6.221 -1.508 -11.290 1.00 84.19 214 LEU A CA 1
ATOM 1739 C C . LEU A 1 214 ? 6.902 -0.245 -10.796 1.00 84.19 214 LEU A C 1
ATOM 1741 O O . LEU A 1 214 ? 7.805 -0.303 -9.963 1.00 84.19 214 LEU A O 1
ATOM 1745 N N . GLY A 1 215 ? 6.422 0.897 -11.271 1.00 83.12 215 GLY A N 1
ATOM 1746 C CA . GLY A 1 215 ? 6.758 2.207 -10.735 1.00 83.12 215 GLY A CA 1
ATOM 1747 C C . GLY A 1 215 ? 5.538 2.841 -10.085 1.00 83.12 215 GLY A C 1
ATOM 1748 O O . GLY A 1 215 ? 4.529 3.035 -10.752 1.00 83.12 215 GLY A O 1
ATOM 1749 N N . LEU A 1 216 ? 5.639 3.216 -8.815 1.00 84.56 216 LEU A N 1
ATOM 1750 C CA . LEU A 1 216 ? 4.651 4.060 -8.149 1.00 84.56 216 LEU A CA 1
ATOM 1751 C C . LEU A 1 216 ? 5.238 5.456 -7.974 1.00 84.56 216 LEU A C 1
ATOM 1753 O O . LEU A 1 216 ? 6.337 5.603 -7.435 1.00 84.56 216 LEU A O 1
ATOM 1757 N N . ARG A 1 217 ? 4.509 6.474 -8.431 1.00 79.94 217 ARG A N 1
ATOM 1758 C CA . ARG A 1 217 ? 4.861 7.877 -8.222 1.00 79.94 217 ARG A CA 1
ATOM 1759 C C . ARG A 1 217 ? 3.818 8.540 -7.344 1.00 79.94 217 ARG A C 1
ATOM 1761 O O . ARG A 1 217 ? 2.639 8.504 -7.686 1.00 79.94 217 ARG A O 1
ATOM 1768 N N . LEU A 1 218 ? 4.254 9.161 -6.253 1.00 82.81 218 LEU A N 1
ATOM 1769 C CA . LEU A 1 218 ? 3.385 9.887 -5.329 1.00 82.81 218 LEU A CA 1
ATOM 1770 C C . LEU A 1 218 ? 3.842 11.338 -5.239 1.00 82.81 218 LEU A C 1
ATOM 1772 O O . LEU A 1 218 ? 5.039 11.605 -5.104 1.00 82.81 218 LEU A O 1
ATOM 1776 N N . TYR A 1 219 ? 2.898 12.268 -5.302 1.00 76.25 219 TYR A N 1
ATOM 1777 C CA . TYR A 1 219 ? 3.175 13.683 -5.115 1.00 76.25 219 TYR A CA 1
ATOM 1778 C C . TYR A 1 219 ? 2.865 14.109 -3.680 1.00 76.25 219 TYR A C 1
ATOM 1780 O O . TYR A 1 219 ? 1.766 13.873 -3.188 1.00 76.25 219 TYR A O 1
ATOM 1788 N N . ASN A 1 220 ? 3.811 14.780 -3.025 1.00 76.62 220 ASN A N 1
ATOM 1789 C CA . ASN A 1 220 ? 3.579 15.460 -1.757 1.00 76.62 220 ASN A CA 1
ATOM 1790 C C . ASN A 1 220 ? 3.295 16.945 -2.034 1.00 76.62 220 ASN A C 1
ATOM 1792 O O . ASN A 1 220 ? 4.158 17.685 -2.515 1.00 76.62 220 ASN A O 1
ATOM 1796 N N . SER A 1 221 ? 2.075 17.385 -1.725 1.00 73.56 221 SER A N 1
ATOM 1797 C CA . SER A 1 221 ? 1.620 18.752 -1.993 1.00 73.56 221 SER A CA 1
ATOM 1798 C C . SER A 1 221 ? 2.183 19.791 -1.019 1.00 73.56 221 SER A C 1
ATOM 1800 O O . SER A 1 221 ? 2.242 20.968 -1.382 1.00 73.56 221 SER A O 1
ATOM 1802 N N . GLU A 1 222 ? 2.620 19.379 0.175 1.00 75.12 222 GLU A N 1
ATOM 1803 C CA . GLU A 1 222 ? 3.250 20.247 1.175 1.00 75.12 222 GLU A CA 1
ATOM 1804 C C . GLU A 1 222 ? 4.697 20.569 0.769 1.00 75.12 222 GLU A C 1
ATOM 1806 O O . GLU A 1 222 ? 5.100 21.732 0.745 1.00 75.12 222 GLU A O 1
ATOM 1811 N N . THR A 1 223 ? 5.473 19.549 0.387 1.00 75.88 223 THR A N 1
ATOM 1812 C CA . THR A 1 223 ? 6.885 19.699 -0.005 1.00 75.88 223 THR A CA 1
ATOM 1813 C C . THR A 1 223 ? 7.076 19.989 -1.491 1.00 75.88 223 THR A C 1
ATOM 1815 O O . THR A 1 223 ? 8.176 20.355 -1.904 1.00 75.88 223 THR A O 1
ATOM 1818 N N . LYS A 1 224 ? 6.016 19.851 -2.297 1.00 72.88 224 LYS A N 1
ATOM 1819 C CA . LYS A 1 224 ? 6.019 19.995 -3.762 1.00 72.88 224 LYS A CA 1
ATOM 1820 C C . LYS A 1 224 ? 6.986 19.028 -4.461 1.00 72.88 224 LYS A C 1
ATOM 1822 O O . LYS A 1 224 ? 7.529 19.347 -5.521 1.00 72.88 224 LYS A O 1
ATOM 1827 N N . GLN A 1 225 ? 7.185 17.844 -3.883 1.00 76.19 225 GLN A N 1
ATOM 1828 C CA . GLN A 1 225 ? 8.103 16.814 -4.375 1.00 76.19 225 GLN A CA 1
ATOM 1829 C C . GLN A 1 225 ? 7.365 15.560 -4.834 1.00 76.19 225 GLN A C 1
ATOM 1831 O O . GLN A 1 225 ? 6.295 15.223 -4.337 1.00 76.19 225 GLN A O 1
ATOM 1836 N N . TRP A 1 226 ? 7.993 14.842 -5.758 1.00 74.50 226 TRP A N 1
ATOM 1837 C CA . TRP A 1 226 ? 7.602 13.503 -6.162 1.00 74.50 226 TRP A CA 1
ATOM 1838 C C . TRP A 1 226 ? 8.495 12.466 -5.499 1.00 74.50 226 TRP A C 1
ATOM 1840 O O . TRP A 1 226 ? 9.721 12.617 -5.477 1.00 74.50 226 TRP A O 1
ATOM 1850 N N . THR A 1 227 ? 7.886 11.378 -5.047 1.00 79.25 227 THR A N 1
ATOM 1851 C CA . THR A 1 227 ? 8.586 10.121 -4.803 1.00 79.25 227 THR A CA 1
ATOM 1852 C C . THR A 1 227 ? 8.361 9.176 -5.976 1.00 79.25 227 THR A C 1
ATOM 1854 O O . THR A 1 227 ? 7.295 9.173 -6.588 1.00 79.25 227 THR A O 1
ATOM 1857 N N . ILE A 1 228 ? 9.382 8.397 -6.326 1.00 78.94 228 ILE A N 1
ATOM 1858 C CA . ILE A 1 228 ? 9.303 7.306 -7.296 1.00 78.94 228 ILE A CA 1
ATOM 1859 C C . ILE A 1 228 ? 9.823 6.052 -6.607 1.00 78.94 228 ILE A C 1
ATOM 1861 O O . ILE A 1 228 ? 10.990 5.992 -6.217 1.00 78.94 228 ILE A O 1
ATOM 1865 N N . THR A 1 229 ? 8.972 5.043 -6.501 1.00 82.00 229 THR A N 1
ATOM 1866 C CA . THR A 1 229 ? 9.296 3.764 -5.873 1.00 82.00 229 THR A CA 1
ATOM 1867 C C . THR A 1 229 ? 9.176 2.661 -6.911 1.00 82.00 229 THR A C 1
ATOM 1869 O O . THR A 1 229 ? 8.210 2.626 -7.672 1.00 82.00 229 THR A O 1
ATOM 1872 N N . TRP A 1 230 ? 10.170 1.777 -6.968 1.00 82.44 230 TRP A N 1
ATOM 1873 C CA . TRP A 1 230 ? 10.229 0.696 -7.950 1.00 82.44 230 TRP A CA 1
ATOM 1874 C C . TRP A 1 230 ? 10.096 -0.674 -7.285 1.00 82.44 230 TRP A C 1
ATOM 1876 O O . TRP A 1 230 ? 10.699 -0.905 -6.236 1.00 82.44 230 TRP A O 1
ATOM 1886 N N . ALA A 1 231 ? 9.351 -1.572 -7.921 1.00 78.12 231 ALA A N 1
ATOM 1887 C CA . ALA A 1 231 ? 9.279 -2.996 -7.613 1.00 78.12 231 ALA A CA 1
ATOM 1888 C C . ALA A 1 231 ? 9.383 -3.816 -8.909 1.00 78.12 231 ALA A C 1
ATOM 1890 O O . ALA A 1 231 ? 9.168 -3.312 -10.012 1.00 78.12 231 ALA A O 1
ATOM 1891 N N . ASN A 1 232 ? 9.722 -5.096 -8.788 1.00 81.50 232 ASN A N 1
ATOM 1892 C CA . ASN A 1 232 ? 9.699 -6.038 -9.906 1.00 81.50 232 ASN A CA 1
ATOM 1893 C C . ASN A 1 232 ? 9.110 -7.381 -9.468 1.00 81.50 232 ASN A C 1
ATOM 1895 O O . ASN A 1 232 ? 9.225 -7.748 -8.298 1.00 81.50 232 ASN A O 1
ATOM 1899 N N . GLY A 1 233 ? 8.529 -8.122 -10.413 1.00 68.50 233 GLY A N 1
ATOM 1900 C CA . GLY A 1 233 ? 7.801 -9.365 -10.129 1.00 68.50 233 GLY A CA 1
ATOM 1901 C C . GLY A 1 233 ? 8.662 -10.522 -9.608 1.00 68.50 233 GLY A C 1
ATOM 1902 O O . GLY A 1 233 ? 8.126 -11.544 -9.181 1.00 68.50 233 GLY A O 1
ATOM 1903 N N . ARG A 1 234 ? 9.999 -10.392 -9.626 1.00 77.06 234 ARG A N 1
ATOM 1904 C CA . ARG A 1 234 ? 10.907 -11.390 -9.032 1.00 77.06 234 ARG A CA 1
ATOM 1905 C C . ARG A 1 234 ? 11.137 -11.129 -7.547 1.00 77.06 234 ARG A C 1
ATOM 1907 O O . ARG A 1 234 ? 11.108 -12.064 -6.758 1.00 77.06 234 ARG A O 1
ATOM 1914 N N . GLU A 1 235 ? 11.388 -9.875 -7.181 1.00 77.62 235 GLU A N 1
ATOM 1915 C CA . GLU A 1 235 ? 11.703 -9.486 -5.802 1.00 77.62 235 GLU A CA 1
ATOM 1916 C C . GLU A 1 235 ? 10.448 -9.221 -4.966 1.00 77.62 235 GLU A C 1
ATOM 1918 O O . GLU A 1 235 ? 10.489 -9.437 -3.760 1.00 77.62 235 GLU A O 1
ATOM 1923 N N . ASN A 1 236 ? 9.342 -8.795 -5.593 1.00 76.88 236 ASN A N 1
ATOM 1924 C CA . ASN A 1 236 ? 8.033 -8.574 -4.959 1.00 76.88 236 ASN A CA 1
ATOM 1925 C C . ASN A 1 236 ? 8.052 -7.603 -3.756 1.00 76.88 236 ASN A C 1
ATOM 1927 O O . ASN A 1 236 ? 7.147 -7.580 -2.932 1.00 76.88 236 ASN A O 1
ATOM 1931 N N . VAL A 1 237 ? 9.067 -6.740 -3.682 1.00 80.94 237 VAL A N 1
ATOM 1932 C CA . VAL A 1 237 ? 9.204 -5.677 -2.678 1.00 80.94 237 VAL A CA 1
ATOM 1933 C C . VAL A 1 237 ? 9.394 -4.330 -3.354 1.00 80.94 237 VAL A C 1
ATOM 1935 O O . VAL A 1 237 ? 10.010 -4.235 -4.419 1.00 80.94 237 VAL A O 1
ATOM 1938 N N . PHE A 1 238 ? 8.911 -3.272 -2.710 1.00 82.31 238 PHE A N 1
ATOM 1939 C CA . PHE A 1 238 ? 9.303 -1.920 -3.082 1.00 82.31 238 PHE A CA 1
ATOM 1940 C C . PHE A 1 238 ? 10.701 -1.602 -2.555 1.00 82.31 238 PHE A C 1
ATOM 1942 O O . PHE A 1 238 ? 10.994 -1.796 -1.375 1.00 82.31 238 PHE A O 1
ATOM 1949 N N . GLY A 1 239 ? 11.548 -1.067 -3.435 1.00 75.06 239 GLY A N 1
ATOM 1950 C CA . GLY A 1 239 ? 12.844 -0.510 -3.063 1.00 75.06 239 GLY A CA 1
ATOM 1951 C C . GLY A 1 239 ? 12.734 0.841 -2.348 1.00 75.06 239 GLY A C 1
ATOM 1952 O O . GLY A 1 239 ? 11.654 1.402 -2.177 1.00 75.06 239 GLY A O 1
ATOM 1953 N N . VAL A 1 240 ? 13.884 1.396 -1.960 1.00 76.38 240 VAL A N 1
ATOM 1954 C CA . VAL A 1 240 ? 13.961 2.729 -1.340 1.00 76.38 240 VAL A CA 1
ATOM 1955 C C . VAL A 1 240 ? 13.445 3.793 -2.323 1.00 76.38 240 VAL A C 1
ATOM 1957 O O . VAL A 1 240 ? 13.915 3.823 -3.467 1.00 76.38 240 VAL A O 1
ATOM 1960 N N . PRO A 1 241 ? 12.512 4.672 -1.905 1.00 75.25 241 PRO A N 1
ATOM 1961 C CA . PRO A 1 241 ? 11.953 5.688 -2.783 1.00 75.25 241 PRO A CA 1
ATOM 1962 C C . PRO A 1 241 ? 13.008 6.707 -3.213 1.00 75.25 241 PRO A C 1
ATOM 1964 O O . PRO A 1 241 ? 13.894 7.112 -2.456 1.00 75.25 241 PRO A O 1
ATOM 1967 N N . ILE A 1 242 ? 12.871 7.160 -4.452 1.00 75.25 242 ILE A N 1
ATOM 1968 C CA . ILE A 1 242 ? 13.657 8.233 -5.047 1.00 75.25 242 ILE A CA 1
ATOM 1969 C C . ILE A 1 242 ? 12.863 9.526 -4.918 1.00 75.25 242 ILE A C 1
ATOM 1971 O O . ILE A 1 242 ? 11.729 9.574 -5.378 1.00 75.25 242 ILE A O 1
ATOM 1975 N N . VAL A 1 243 ? 13.454 10.580 -4.355 1.00 74.81 243 VAL A N 1
ATOM 1976 C CA . VAL A 1 243 ? 12.783 11.880 -4.182 1.00 74.81 243 VAL A CA 1
ATOM 1977 C C . VAL A 1 243 ? 13.322 12.900 -5.184 1.00 74.81 243 VAL A C 1
ATOM 1979 O O . VAL A 1 243 ? 14.536 12.987 -5.403 1.00 74.81 243 VAL A O 1
ATOM 1982 N N . GLY A 1 244 ? 12.439 13.695 -5.786 1.00 66.94 244 GLY A N 1
ATOM 1983 C CA . GLY A 1 244 ? 12.840 14.797 -6.659 1.00 66.94 244 GLY A CA 1
ATOM 1984 C C . GLY A 1 244 ? 11.723 15.778 -6.999 1.00 66.94 244 GLY A C 1
ATOM 1985 O O . GLY A 1 244 ? 10.557 15.581 -6.679 1.00 66.94 244 GLY A O 1
ATOM 1986 N N . GLU A 1 245 ? 12.111 16.866 -7.657 1.00 66.88 245 GLU A N 1
ATOM 1987 C CA . GLU A 1 245 ? 11.250 17.964 -8.105 1.00 66.88 245 GLU A CA 1
ATOM 1988 C C . GLU A 1 245 ? 11.543 18.254 -9.590 1.00 66.88 245 GLU A C 1
ATOM 1990 O O . GLU A 1 245 ? 12.691 18.136 -10.035 1.00 66.88 245 GLU A O 1
ATOM 1995 N N . SER A 1 246 ? 10.540 18.648 -10.381 1.00 51.25 246 SER A N 1
ATOM 1996 C CA . SER A 1 246 ? 10.794 19.159 -11.741 1.00 51.25 246 SER A CA 1
ATOM 1997 C C . SER A 1 246 ? 11.318 20.608 -11.676 1.00 51.25 246 SER A C 1
ATOM 1999 O O . SER A 1 246 ? 10.996 21.360 -10.749 1.00 51.25 246 SER A O 1
ATOM 2001 N N . ARG A 1 247 ? 12.138 21.024 -12.644 1.00 49.31 247 ARG A N 1
ATOM 2002 C CA . ARG A 1 247 ? 12.627 22.405 -12.766 1.00 49.31 247 ARG A CA 1
ATOM 2003 C C . ARG A 1 247 ? 12.239 22.933 -14.146 1.00 49.31 247 ARG A C 1
ATOM 2005 O O . ARG A 1 247 ? 12.897 22.585 -15.111 1.00 49.31 247 ARG A O 1
ATOM 2012 N N . THR A 1 248 ? 11.161 23.725 -14.166 1.00 37.38 248 THR A N 1
ATOM 2013 C CA . THR A 1 248 ? 10.570 24.502 -15.281 1.00 37.38 248 THR A CA 1
ATOM 2014 C C . THR A 1 248 ? 10.245 23.771 -16.600 1.00 37.38 248 THR A C 1
ATOM 2016 O O . THR A 1 248 ? 10.983 22.943 -17.119 1.00 37.38 248 THR A O 1
ATOM 2019 N N . ALA A 1 249 ? 9.111 24.154 -17.200 1.00 37.19 249 ALA A N 1
ATOM 2020 C CA . ALA A 1 249 ? 8.479 23.507 -18.358 1.00 37.19 249 ALA A CA 1
ATOM 2021 C C . ALA A 1 249 ? 9.277 23.526 -19.685 1.00 37.19 249 ALA A C 1
ATOM 2023 O O . ALA A 1 249 ? 8.845 22.917 -20.658 1.00 37.19 249 ALA A O 1
ATOM 2024 N N . ALA A 1 250 ? 10.428 24.204 -19.754 1.00 29.64 250 ALA A N 1
ATOM 2025 C CA . ALA A 1 250 ? 11.202 24.357 -20.994 1.00 29.64 250 ALA A CA 1
ATOM 2026 C C . ALA A 1 250 ? 12.395 23.390 -21.121 1.00 29.64 250 ALA A C 1
ATOM 2028 O O . ALA A 1 250 ? 12.992 23.287 -22.190 1.00 29.64 250 ALA A O 1
ATOM 2029 N N . ALA A 1 251 ? 12.743 22.660 -20.061 1.00 27.05 251 ALA A N 1
ATOM 2030 C CA . ALA A 1 251 ? 13.733 21.594 -20.118 1.00 27.05 251 ALA A CA 1
ATOM 2031 C C . ALA A 1 251 ? 13.452 20.620 -18.976 1.00 27.05 251 ALA A C 1
ATOM 2033 O O . ALA A 1 251 ? 13.724 20.937 -17.821 1.00 27.05 251 ALA A O 1
ATOM 2034 N N . ILE A 1 252 ? 12.939 19.426 -19.281 1.00 34.66 252 ILE A N 1
ATOM 2035 C CA . ILE A 1 252 ? 12.821 18.344 -18.295 1.00 34.66 252 ILE A CA 1
ATOM 2036 C C . ILE A 1 252 ? 14.248 17.880 -17.944 1.00 34.66 252 ILE A C 1
ATOM 2038 O O . ILE A 1 252 ? 14.761 16.896 -18.462 1.00 34.66 252 ILE A O 1
ATOM 2042 N N . SER A 1 253 ? 14.936 18.642 -17.090 1.00 30.05 253 SER A N 1
ATOM 2043 C CA . SER A 1 253 ? 16.191 18.265 -16.443 1.00 30.05 253 SER A CA 1
ATOM 2044 C C . SER A 1 253 ? 15.914 18.085 -14.953 1.00 30.05 253 SER A C 1
ATOM 2046 O O . SER A 1 253 ? 16.171 18.925 -14.094 1.00 30.05 253 SER A O 1
ATOM 2048 N N . SER A 1 254 ? 15.294 16.961 -14.632 1.00 36.66 254 SER A N 1
ATOM 2049 C CA . SER A 1 254 ? 15.074 16.546 -13.255 1.00 36.66 254 SER A CA 1
ATOM 2050 C C . SER A 1 254 ? 16.390 16.021 -12.671 1.00 36.66 254 SER A C 1
ATOM 2052 O O . SER A 1 254 ? 16.965 15.069 -13.197 1.00 36.66 254 SER A O 1
ATOM 2054 N N . THR A 1 255 ? 16.897 16.631 -11.597 1.00 33.28 255 THR A N 1
ATOM 2055 C CA . THR A 1 255 ? 18.057 16.093 -10.868 1.00 33.28 255 THR A CA 1
ATOM 2056 C C . THR A 1 255 ? 17.556 15.216 -9.728 1.00 33.28 255 THR A C 1
ATOM 2058 O O . THR A 1 255 ? 17.190 15.723 -8.675 1.00 33.28 255 THR A O 1
ATOM 2061 N N . TRP A 1 256 ? 17.551 13.903 -9.943 1.00 40.34 256 TRP A N 1
ATOM 2062 C CA . TRP A 1 256 ? 17.204 12.910 -8.924 1.00 40.34 256 TRP A CA 1
ATOM 2063 C C . TRP A 1 256 ? 18.458 12.461 -8.171 1.00 40.34 256 TRP A C 1
ATOM 2065 O O . TRP A 1 256 ? 19.514 12.266 -8.782 1.00 40.34 256 TRP A O 1
ATOM 2075 N N . LYS A 1 257 ? 18.347 12.288 -6.852 1.00 33.16 257 LYS A N 1
ATOM 2076 C CA . LYS A 1 257 ? 19.378 11.661 -6.014 1.00 33.16 257 LYS A CA 1
ATOM 2077 C C . LYS A 1 257 ? 18.761 10.450 -5.323 1.00 33.16 257 LYS A C 1
ATOM 2079 O O . LYS A 1 257 ? 17.687 10.558 -4.745 1.00 33.16 257 LYS A O 1
ATOM 2084 N N . THR A 1 258 ? 19.446 9.315 -5.371 1.00 38.97 258 THR A N 1
ATOM 2085 C CA . THR A 1 258 ? 19.032 8.073 -4.701 1.00 38.97 258 THR A CA 1
ATOM 2086 C C . THR A 1 258 ? 20.186 7.545 -3.869 1.00 38.97 258 THR A C 1
ATOM 2088 O O . THR A 1 258 ? 21.337 7.806 -4.198 1.00 38.97 258 THR A O 1
ATOM 2091 N N . SER A 1 259 ? 19.898 6.745 -2.850 1.00 30.95 259 SER A N 1
ATOM 2092 C CA . SER A 1 259 ? 20.832 5.755 -2.320 1.00 30.95 259 SER A CA 1
ATOM 2093 C C . SER A 1 259 ? 20.230 4.377 -2.594 1.00 30.95 259 SER A C 1
ATOM 2095 O O . SER A 1 259 ? 19.239 3.989 -1.991 1.00 30.95 259 SER A O 1
ATOM 2097 N N . ALA A 1 260 ? 20.791 3.634 -3.545 1.00 34.62 260 ALA A N 1
ATOM 2098 C CA . ALA A 1 260 ? 20.495 2.212 -3.686 1.00 34.62 260 ALA A CA 1
ATOM 2099 C C . ALA A 1 260 ? 21.566 1.424 -2.924 1.00 34.62 260 ALA A C 1
ATOM 2101 O O . ALA A 1 260 ? 22.762 1.655 -3.120 1.00 34.62 260 ALA A O 1
ATOM 2102 N N . ALA A 1 261 ? 21.157 0.512 -2.043 1.00 29.00 261 ALA A N 1
ATOM 2103 C CA . ALA A 1 261 ? 22.074 -0.468 -1.478 1.00 29.00 261 ALA A CA 1
ATOM 2104 C C . ALA A 1 261 ? 22.351 -1.528 -2.550 1.00 29.00 261 ALA A C 1
ATOM 2106 O O . ALA A 1 261 ? 21.452 -2.269 -2.937 1.00 29.00 261 ALA A O 1
ATOM 2107 N N . ALA A 1 262 ? 23.583 -1.593 -3.052 1.00 33.03 262 ALA A N 1
ATOM 2108 C CA . ALA A 1 262 ? 24.020 -2.760 -3.806 1.00 33.03 262 ALA A CA 1
ATOM 2109 C C . ALA A 1 262 ? 24.396 -3.900 -2.858 1.00 33.03 262 ALA A C 1
ATOM 2111 O O . ALA A 1 262 ? 24.872 -3.670 -1.740 1.00 33.03 262 ALA A O 1
ATOM 2112 N N . SER A 1 263 ? 24.258 -5.135 -3.344 1.00 33.06 263 SER A N 1
ATOM 2113 C CA . SER A 1 263 ? 24.897 -6.303 -2.741 1.00 33.06 263 SER A CA 1
ATOM 2114 C C . SER A 1 263 ? 26.390 -6.006 -2.546 1.00 33.06 263 SER A C 1
ATOM 2116 O O . SER A 1 263 ? 27.119 -5.828 -3.523 1.00 33.06 263 SER A O 1
ATOM 2118 N N . GLY A 1 264 ? 26.831 -5.887 -1.289 1.00 35.28 264 GLY A N 1
ATOM 2119 C CA . GLY A 1 264 ? 28.208 -5.520 -0.932 1.00 35.28 264 GLY A CA 1
ATOM 2120 C C . GLY A 1 264 ? 28.378 -4.221 -0.131 1.00 35.28 264 GLY A C 1
ATOM 2121 O O . GLY A 1 264 ? 29.510 -3.788 0.066 1.00 35.28 264 GLY A O 1
ATOM 2122 N N . GLY A 1 265 ? 27.301 -3.582 0.342 1.00 31.23 265 GLY A N 1
ATOM 2123 C CA . GLY A 1 265 ? 27.392 -2.508 1.347 1.00 31.23 265 GLY A CA 1
ATOM 2124 C C . GLY A 1 265 ? 27.874 -1.144 0.830 1.00 31.23 265 GLY A C 1
ATOM 2125 O O . GLY A 1 265 ? 28.169 -0.257 1.629 1.00 31.23 265 GLY A O 1
ATOM 2126 N N . ARG A 1 266 ? 27.937 -0.935 -0.492 1.00 32.03 266 ARG A N 1
ATOM 2127 C CA . ARG A 1 266 ? 28.172 0.390 -1.094 1.00 32.03 266 ARG A CA 1
ATOM 2128 C C . ARG A 1 266 ? 26.849 1.058 -1.467 1.00 32.03 266 ARG A C 1
ATOM 2130 O O . ARG A 1 266 ? 26.016 0.455 -2.141 1.00 32.03 266 ARG A O 1
ATOM 2137 N N . GLN A 1 267 ? 26.690 2.318 -1.060 1.00 34.41 267 GLN A N 1
ATOM 2138 C CA . GLN A 1 267 ? 25.609 3.190 -1.520 1.00 34.41 267 GLN A CA 1
ATOM 2139 C C . GLN A 1 267 ? 25.874 3.623 -2.969 1.00 34.41 267 GLN A C 1
ATOM 2141 O O . GLN A 1 267 ? 26.931 4.179 -3.271 1.00 34.41 267 GLN A O 1
ATOM 2146 N N . ILE A 1 268 ? 24.917 3.371 -3.861 1.00 39.03 268 ILE A N 1
ATOM 2147 C CA . ILE A 1 268 ? 24.945 3.812 -5.257 1.00 39.03 268 ILE A CA 1
ATOM 2148 C C . ILE A 1 268 ? 24.008 5.006 -5.416 1.00 39.03 268 ILE A C 1
ATOM 2150 O O . ILE A 1 268 ? 22.823 4.910 -5.099 1.00 39.03 268 ILE A O 1
ATOM 2154 N N . PHE A 1 269 ? 24.531 6.102 -5.964 1.00 35.34 269 PHE A N 1
ATOM 2155 C CA . PHE A 1 269 ? 23.727 7.241 -6.395 1.00 35.34 269 PHE A CA 1
ATOM 2156 C C . PHE A 1 269 ? 23.385 7.089 -7.875 1.00 35.34 269 PHE A C 1
ATOM 2158 O O . PHE A 1 269 ? 24.273 7.164 -8.725 1.00 35.34 269 PHE A O 1
ATOM 2165 N N . VAL A 1 270 ? 22.107 6.871 -8.193 1.00 38.44 270 VAL A N 1
ATOM 2166 C CA . VAL A 1 270 ? 21.630 6.805 -9.581 1.00 38.44 270 VAL A CA 1
ATOM 2167 C C . VAL A 1 270 ? 21.022 8.153 -9.954 1.00 38.44 270 VAL A C 1
ATOM 2169 O O . VAL A 1 270 ? 20.081 8.618 -9.317 1.00 38.44 270 VAL A O 1
ATOM 2172 N N . ARG A 1 271 ? 21.560 8.801 -10.991 1.00 33.84 271 ARG A N 1
ATOM 2173 C CA . ARG A 1 271 ? 20.969 10.012 -11.573 1.00 33.84 271 ARG A CA 1
ATOM 2174 C C . ARG A 1 271 ? 20.136 9.606 -12.781 1.00 33.84 271 ARG A C 1
ATOM 2176 O O . ARG A 1 271 ? 20.689 9.144 -13.775 1.00 33.84 271 ARG A O 1
ATOM 2183 N N . TYR A 1 272 ? 18.824 9.793 -12.705 1.00 35.09 272 TYR A N 1
ATOM 2184 C CA . TYR A 1 272 ? 17.940 9.614 -13.853 1.00 35.09 272 TYR A CA 1
ATOM 2185 C C . TYR A 1 272 ? 17.903 10.917 -14.657 1.00 35.09 272 TYR A C 1
ATOM 2187 O O . TYR A 1 272 ? 17.583 11.969 -14.115 1.00 35.09 272 TYR A O 1
ATOM 2195 N N . ASN A 1 273 ? 18.240 10.862 -15.942 1.00 31.78 273 ASN A N 1
ATOM 2196 C CA . ASN A 1 273 ? 17.957 11.944 -16.881 1.00 31.78 273 ASN A CA 1
ATOM 2197 C C . ASN A 1 273 ? 16.859 11.433 -17.810 1.00 31.78 273 ASN A C 1
ATOM 2199 O O . ASN A 1 273 ? 17.104 10.526 -18.603 1.00 31.78 273 ASN A O 1
ATOM 2203 N N . LEU A 1 274 ? 15.650 11.978 -17.690 1.00 32.91 274 LEU A N 1
ATOM 2204 C CA . LEU A 1 274 ? 14.569 11.678 -18.618 1.00 32.91 274 LEU A CA 1
ATOM 2205 C C . LEU A 1 274 ? 14.637 12.683 -19.772 1.00 32.91 274 LEU A C 1
ATOM 2207 O O . LEU A 1 274 ? 14.130 13.793 -19.665 1.00 32.91 274 LEU A O 1
ATOM 2211 N N . SER A 1 275 ? 15.302 12.317 -20.862 1.00 26.05 275 SER A N 1
ATOM 2212 C CA . SER A 1 275 ? 15.278 13.099 -22.100 1.00 26.05 275 SER A CA 1
ATOM 2213 C C . SER A 1 275 ? 14.174 12.567 -23.010 1.00 26.05 275 SER A C 1
ATOM 2215 O O . SER A 1 275 ? 14.226 11.403 -23.408 1.00 26.05 275 SER A O 1
ATOM 2217 N N . MET A 1 276 ? 13.192 13.404 -23.354 1.00 25.77 276 MET A N 1
ATOM 2218 C CA . MET A 1 276 ? 12.240 13.081 -24.417 1.00 25.77 276 MET A CA 1
ATOM 2219 C C . MET A 1 276 ? 13.005 12.962 -25.738 1.00 25.77 276 MET A C 1
ATOM 2221 O O . MET A 1 276 ? 13.634 13.924 -26.176 1.00 25.77 276 MET A O 1
ATOM 2225 N N . ILE A 1 277 ? 12.956 11.791 -26.372 1.00 23.86 277 ILE A N 1
ATOM 2226 C CA . ILE A 1 277 ? 13.288 11.672 -27.790 1.00 23.86 277 ILE A CA 1
ATOM 2227 C C . ILE A 1 277 ? 12.013 12.056 -28.533 1.00 23.86 277 ILE A C 1
ATOM 2229 O O . ILE A 1 277 ? 11.055 11.287 -28.572 1.00 23.86 277 ILE A O 1
ATOM 2233 N N . THR A 1 278 ? 11.974 13.265 -29.083 1.00 22.94 278 THR A N 1
ATOM 2234 C CA . THR A 1 278 ? 10.959 13.639 -30.068 1.00 22.94 278 THR A CA 1
ATOM 2235 C C . THR A 1 278 ? 11.105 12.714 -31.283 1.00 22.94 278 THR A C 1
ATOM 2237 O O . THR A 1 278 ? 12.212 12.607 -31.819 1.00 22.94 278 THR A O 1
ATOM 2240 N N . PRO A 1 279 ? 10.038 12.036 -31.750 1.00 24.94 279 PRO A N 1
ATOM 2241 C CA . PRO A 1 279 ? 10.065 11.361 -33.042 1.00 24.94 279 PRO A CA 1
ATOM 2242 C C . PRO A 1 279 ? 10.395 12.390 -34.127 1.00 24.94 279 PRO A C 1
ATOM 2244 O O . PRO A 1 279 ? 9.840 13.488 -34.134 1.00 24.94 279 PRO A O 1
ATOM 2247 N N . GLY A 1 280 ? 11.355 12.055 -34.987 1.00 23.80 280 GLY A N 1
ATOM 2248 C CA . GLY A 1 280 ? 11.989 12.995 -35.903 1.00 23.80 280 GLY A CA 1
ATOM 2249 C C . GLY A 1 280 ? 11.023 13.739 -36.826 1.00 23.80 280 GLY A C 1
ATOM 2250 O O . GLY A 1 280 ? 10.104 13.160 -37.402 1.00 23.80 280 GLY A O 1
ATOM 2251 N N . SER A 1 281 ? 11.315 15.018 -37.050 1.00 23.75 281 SER A N 1
ATOM 2252 C CA . SER A 1 281 ? 10.961 15.685 -38.296 1.00 23.75 281 SER A CA 1
ATOM 2253 C C . SER A 1 281 ? 11.857 15.118 -39.398 1.00 23.75 281 SER A C 1
ATOM 2255 O O . SER A 1 281 ? 12.984 15.569 -39.597 1.00 23.75 281 SER A O 1
ATOM 2257 N N . ALA A 1 282 ? 11.371 14.086 -40.080 1.00 25.72 282 ALA A N 1
ATOM 2258 C CA . ALA A 1 282 ? 11.793 13.819 -41.443 1.00 25.72 282 ALA A CA 1
ATOM 2259 C C . ALA A 1 282 ? 11.137 14.880 -42.335 1.00 25.72 282 ALA A C 1
ATOM 2261 O O . ALA A 1 282 ? 9.919 14.849 -42.471 1.00 25.72 282 ALA A O 1
ATOM 2262 N N . TYR A 1 283 ? 11.935 15.822 -42.842 1.00 29.28 283 TYR A N 1
ATOM 2263 C CA . TYR A 1 283 ? 11.945 16.362 -44.210 1.00 29.28 283 TYR A CA 1
ATOM 2264 C C . TYR A 1 283 ? 13.265 17.108 -44.420 1.00 29.28 283 TYR A C 1
ATOM 2266 O O . TYR A 1 283 ? 13.654 17.872 -43.508 1.00 29.28 283 TYR A O 1
#